Protein AF-A0A2E1VW68-F1 (afdb_monomer_lite)

Radius of gyration: 21.55 Å; chains: 1; bounding box: 53×47×70 Å

Secondary structure (DSSP, 8-state):
--HHHHHHHHHHHHHHHHHHHHHHHHHHHHHHHHHHHHHHHTTT----HHHHHHHTTT----SS--HHHHHHHHHHHHHHHHHHHHHHHHHHHHHHHHHHHHHHIIIIIHHHHHHHHHHHHS-EEEEE-SS-SSGGG---TTHHHHHHHTTT-BSSSPPPPEEEEEEETTEEEEEEEEEEE--HHHHHHHS-GGGS-HHHHHHHHHH-TT-----PPTTBEEEEEEEEEE---TTTTSS--

pLDDT: mean 78.74, std 19.9, range [29.72, 98.5]

Structure (mmCIF, N/CA/C/O backbone):
data_AF-A0A2E1VW68-F1
#
_entry.id   AF-A0A2E1VW68-F1
#
loop_
_atom_site.group_PDB
_atom_site.id
_atom_site.type_symbol
_atom_site.label_atom_id
_atom_site.label_alt_id
_atom_site.label_comp_id
_atom_site.label_asym_id
_atom_site.label_entity_id
_atom_site.label_seq_id
_atom_site.pdbx_PDB_ins_code
_atom_site.Cartn_x
_atom_site.Cartn_y
_atom_site.Cartn_z
_atom_site.occupancy
_atom_site.B_iso_or_equiv
_atom_site.auth_seq_id
_atom_site.auth_comp_id
_atom_site.auth_asym_id
_atom_site.auth_atom_id
_atom_site.pdbx_PDB_model_num
ATOM 1 N N . MET A 1 1 ? -33.141 -26.324 33.518 1.00 55.09 1 MET A N 1
ATOM 2 C CA . MET A 1 1 ? -32.848 -26.506 32.075 1.00 55.09 1 MET A CA 1
ATOM 3 C C . MET A 1 1 ? -32.671 -27.997 31.801 1.00 55.09 1 MET A C 1
ATOM 5 O O . MET A 1 1 ? -31.968 -28.640 32.569 1.00 55.09 1 MET A O 1
ATOM 9 N N . LYS A 1 2 ? -33.357 -28.589 30.811 1.00 58.12 2 LYS A N 1
ATOM 10 C CA . LYS A 1 2 ? -33.289 -30.049 30.580 1.00 58.12 2 LYS A CA 1
ATOM 11 C C . LYS A 1 2 ? -31.884 -30.431 30.067 1.00 58.12 2 LYS A C 1
ATOM 13 O O . LYS A 1 2 ? -31.426 -29.792 29.123 1.00 58.12 2 LYS A O 1
ATOM 18 N N . PRO A 1 3 ? -31.226 -31.478 30.601 1.00 69.00 3 PRO A N 1
ATOM 19 C CA . PRO A 1 3 ? -29.835 -31.832 30.267 1.00 69.00 3 PRO A CA 1
ATOM 20 C C . PRO A 1 3 ? -29.610 -32.109 28.771 1.00 69.00 3 PRO A C 1
ATOM 22 O O . PRO A 1 3 ? -28.534 -31.857 28.240 1.00 69.00 3 PRO A O 1
ATOM 25 N N . LYS A 1 4 ? -30.661 -32.529 28.055 1.00 65.81 4 LYS A N 1
ATOM 26 C CA . LYS A 1 4 ? -30.640 -32.725 26.598 1.00 65.81 4 LYS A CA 1
ATOM 27 C C . LYS A 1 4 ? -30.443 -31.423 25.802 1.00 65.81 4 LYS A C 1
ATOM 29 O O . LYS A 1 4 ? -29.833 -31.466 24.746 1.00 65.81 4 LYS A O 1
ATOM 34 N N . PHE A 1 5 ? -30.906 -30.275 26.305 1.00 66.94 5 PHE A N 1
ATOM 35 C CA . PHE A 1 5 ? -30.712 -28.977 25.637 1.00 66.94 5 PHE A CA 1
ATOM 36 C C . PHE A 1 5 ? -29.278 -28.458 25.776 1.00 66.94 5 PHE A C 1
ATOM 38 O O . PHE A 1 5 ? -28.754 -27.858 24.844 1.00 66.94 5 PHE A O 1
ATOM 45 N N . VAL A 1 6 ? -28.629 -28.730 26.911 1.00 70.50 6 VAL A N 1
ATOM 46 C CA . VAL A 1 6 ? -27.229 -28.341 27.148 1.00 70.50 6 VAL A CA 1
ATOM 47 C C . VAL A 1 6 ? -26.294 -29.125 26.225 1.00 70.50 6 VAL A C 1
ATOM 49 O O . VAL A 1 6 ? -25.403 -28.543 25.619 1.00 70.50 6 VAL A O 1
ATOM 52 N N . LEU A 1 7 ? -26.547 -30.426 26.044 1.00 71.12 7 LEU A N 1
ATOM 53 C CA . LEU A 1 7 ? -25.746 -31.272 25.158 1.00 71.12 7 LEU A CA 1
ATOM 54 C C . LEU A 1 7 ? -25.845 -30.835 23.684 1.00 71.12 7 LEU A C 1
ATOM 56 O O . LEU A 1 7 ? -24.833 -30.757 22.997 1.00 71.12 7 LEU A O 1
ATOM 60 N N . VAL A 1 8 ? -27.054 -30.505 23.213 1.00 73.00 8 VAL A N 1
ATOM 61 C CA . VAL A 1 8 ? -27.277 -30.029 21.835 1.00 73.00 8 VAL A CA 1
ATOM 62 C C . VAL A 1 8 ? -26.580 -28.688 21.594 1.00 73.00 8 VAL A C 1
ATOM 64 O O . VAL A 1 8 ? -25.945 -28.515 20.557 1.00 73.00 8 VAL A O 1
ATOM 67 N N . LEU A 1 9 ? -26.635 -27.768 22.561 1.00 74.62 9 LEU A N 1
ATOM 68 C CA . LEU A 1 9 ? -25.976 -26.466 22.455 1.00 74.62 9 LEU A CA 1
ATOM 69 C C . LEU A 1 9 ? -24.443 -26.594 22.389 1.00 74.62 9 LEU A C 1
ATOM 71 O O . LEU A 1 9 ? -23.813 -25.932 21.570 1.00 74.62 9 LEU A O 1
ATOM 75 N N . ILE A 1 10 ? -23.847 -27.479 23.196 1.00 76.25 10 ILE A N 1
ATOM 76 C CA . ILE A 1 10 ? -22.393 -27.721 23.197 1.00 76.25 10 ILE A CA 1
ATOM 77 C C . ILE A 1 10 ? -21.924 -28.289 21.852 1.00 76.25 10 ILE A C 1
ATOM 79 O O . ILE A 1 10 ? -20.946 -27.802 21.289 1.00 76.25 10 ILE A O 1
ATOM 83 N N . VAL A 1 11 ? -22.632 -29.287 21.312 1.00 74.88 11 VAL A N 1
ATOM 84 C CA . VAL A 1 11 ? -22.297 -29.883 20.007 1.00 74.88 11 VAL A CA 1
ATOM 85 C C . VAL A 1 11 ? -22.420 -28.849 18.886 1.00 74.88 11 VAL A C 1
ATOM 87 O O . VAL A 1 11 ? -21.577 -28.805 17.994 1.00 74.88 11 VAL A O 1
ATOM 90 N N . TYR A 1 12 ? -23.430 -27.980 18.954 1.00 76.44 12 TYR A N 1
ATOM 91 C CA . TYR A 1 12 ? -23.642 -26.931 17.960 1.00 76.44 12 TYR A CA 1
ATOM 92 C C . TYR A 1 12 ? -22.531 -25.868 17.981 1.00 76.44 12 TYR A C 1
ATOM 94 O O . TYR A 1 12 ? -21.988 -25.523 16.933 1.00 76.44 12 TYR A O 1
ATOM 102 N N . ILE A 1 13 ? -22.123 -25.405 19.168 1.00 77.12 13 ILE A N 1
ATOM 103 C CA . ILE A 1 13 ? -21.005 -24.457 19.323 1.00 77.12 13 ILE A CA 1
ATOM 104 C C . ILE A 1 13 ? -19.688 -25.086 18.847 1.00 77.12 13 ILE A C 1
ATOM 106 O O . ILE A 1 13 ? -18.926 -24.442 18.125 1.00 77.12 13 ILE A O 1
ATOM 110 N N . ALA A 1 14 ? -19.436 -26.355 19.185 1.00 71.06 14 ALA A N 1
ATOM 111 C CA . ALA A 1 14 ? -18.248 -27.074 18.726 1.00 71.06 14 ALA A CA 1
ATOM 112 C C . ALA A 1 14 ? -18.208 -27.213 17.193 1.00 71.06 14 ALA A C 1
ATOM 114 O O . ALA A 1 14 ? -17.154 -27.030 16.587 1.00 71.06 14 ALA A O 1
ATOM 115 N N . ALA A 1 15 ? -19.353 -27.474 16.554 1.00 67.88 15 ALA A N 1
ATOM 116 C CA . ALA A 1 15 ? -19.455 -27.553 15.098 1.00 67.88 15 ALA A CA 1
ATOM 117 C C . ALA A 1 15 ? -19.183 -26.200 14.414 1.00 67.88 15 ALA A C 1
ATOM 119 O O . ALA A 1 15 ? -18.462 -26.154 13.416 1.00 67.88 15 ALA A O 1
ATOM 120 N N . ILE A 1 16 ? -19.697 -25.094 14.967 1.00 72.38 16 ILE A N 1
ATOM 121 C CA . ILE A 1 16 ? -19.406 -23.738 14.470 1.00 72.38 16 ILE A CA 1
ATOM 122 C C . ILE A 1 16 ? -17.914 -23.417 14.624 1.00 72.38 16 ILE A C 1
ATOM 124 O O . ILE A 1 16 ? -17.288 -22.950 13.672 1.00 72.38 16 ILE A O 1
ATOM 128 N N . GLY A 1 17 ? -17.323 -23.732 15.780 1.00 64.00 17 GLY A N 1
ATOM 129 C CA . GLY A 1 17 ? -15.890 -23.550 16.023 1.00 64.00 17 GLY A CA 1
ATOM 130 C C . GLY A 1 17 ? -15.015 -24.342 15.046 1.00 64.00 17 GLY A C 1
ATOM 131 O O . GLY A 1 17 ? -14.055 -23.799 14.501 1.00 64.00 17 GLY A O 1
ATOM 132 N N . ALA A 1 18 ? -15.380 -25.594 14.753 1.00 63.50 18 ALA A N 1
ATOM 133 C CA . ALA A 1 18 ? -14.665 -26.435 13.795 1.00 63.50 18 ALA A CA 1
ATOM 134 C C . ALA A 1 18 ? -14.763 -25.904 12.354 1.00 63.50 18 ALA A C 1
ATOM 136 O O . ALA A 1 18 ? -13.765 -25.898 11.632 1.00 63.50 18 ALA A O 1
ATOM 137 N N . MET A 1 19 ? -15.935 -25.408 11.937 1.00 56.22 19 MET A N 1
ATOM 138 C CA . MET A 1 19 ? -16.110 -24.793 10.615 1.00 56.22 19 MET A CA 1
ATOM 139 C C . MET A 1 19 ? -15.325 -23.483 10.476 1.00 56.22 19 MET A C 1
ATOM 141 O O . MET A 1 19 ? -14.674 -23.269 9.452 1.00 56.22 19 MET A O 1
ATOM 145 N N . ALA A 1 20 ? -15.332 -22.631 11.505 1.00 54.94 20 ALA A N 1
ATOM 146 C CA . ALA A 1 20 ? -14.552 -21.395 11.522 1.00 54.94 20 ALA A CA 1
ATOM 147 C C . ALA A 1 20 ? -13.039 -21.675 11.477 1.00 54.94 20 ALA A C 1
ATOM 149 O O . ALA A 1 20 ? -12.316 -21.044 10.705 1.00 54.94 20 ALA A O 1
ATOM 150 N N . TRP A 1 21 ? -12.566 -22.664 12.243 1.00 56.22 21 TRP A N 1
ATOM 151 C CA . TRP A 1 21 ? -11.171 -23.111 12.220 1.00 56.22 21 TRP A CA 1
ATOM 152 C C . TRP A 1 21 ? -10.761 -23.663 10.847 1.00 56.22 21 TRP A C 1
ATOM 154 O O . TRP A 1 21 ? -9.745 -23.245 10.294 1.00 56.22 21 TRP A O 1
ATOM 164 N N . TYR A 1 22 ? -11.585 -24.526 10.247 1.00 45.28 22 TYR A N 1
ATOM 165 C CA . TYR A 1 22 ? -11.321 -25.097 8.924 1.00 45.28 22 TYR A CA 1
ATOM 166 C C . TYR A 1 22 ? -11.290 -24.030 7.814 1.00 45.28 22 TYR A C 1
ATOM 168 O O . TYR A 1 22 ? -10.437 -24.073 6.927 1.00 45.28 22 TYR A O 1
ATOM 176 N N . SER A 1 23 ? -12.184 -23.038 7.881 1.00 46.81 23 SER A N 1
ATOM 177 C CA . SER A 1 23 ? -12.197 -21.898 6.954 1.00 46.81 23 SER A CA 1
ATOM 178 C C . SER A 1 23 ? -10.932 -21.038 7.086 1.00 46.81 23 SER A C 1
ATOM 180 O O . SER A 1 23 ? -10.289 -20.720 6.084 1.00 46.81 23 SER A O 1
ATOM 182 N N . ARG A 1 24 ? -10.505 -20.745 8.326 1.00 59.53 24 ARG A N 1
ATOM 183 C CA . ARG A 1 24 ? -9.240 -20.041 8.603 1.00 59.53 24 ARG A CA 1
ATOM 184 C C . ARG A 1 24 ? -8.036 -20.804 8.055 1.00 59.53 24 ARG A C 1
ATOM 186 O O . ARG A 1 24 ? -7.177 -20.201 7.419 1.00 59.53 24 ARG A O 1
ATOM 193 N N . GLN A 1 25 ? -7.991 -22.122 8.240 1.00 61.28 25 GLN A N 1
ATOM 194 C CA . GLN A 1 25 ? -6.886 -22.939 7.744 1.00 61.28 25 GLN A CA 1
ATOM 195 C C . GLN A 1 25 ? -6.806 -22.928 6.213 1.00 61.28 25 GLN A C 1
ATOM 197 O O . GLN A 1 25 ? -5.728 -22.715 5.666 1.00 61.28 25 GLN A O 1
ATOM 202 N N . LYS A 1 26 ? -7.945 -23.020 5.514 1.00 57.41 26 LYS A N 1
ATOM 203 C CA . LYS A 1 26 ? -7.985 -22.858 4.052 1.00 57.41 26 LYS A CA 1
ATOM 204 C C . LYS A 1 26 ? -7.503 -21.488 3.583 1.00 57.41 26 LYS A C 1
ATOM 206 O O . LYS A 1 26 ? -6.800 -21.423 2.581 1.00 57.41 26 LYS A O 1
ATOM 211 N N . ALA A 1 27 ? -7.860 -20.409 4.278 1.00 50.91 27 ALA A N 1
ATOM 212 C CA . ALA A 1 27 ? -7.397 -19.066 3.930 1.00 50.91 27 ALA A CA 1
ATOM 213 C C . ALA A 1 27 ? -5.874 -18.922 4.107 1.00 50.91 27 ALA A C 1
ATOM 215 O O . ALA A 1 27 ? -5.207 -18.338 3.254 1.00 50.91 27 ALA A O 1
ATOM 216 N N . VAL A 1 28 ? -5.312 -19.504 5.171 1.00 57.59 28 VAL A N 1
ATOM 217 C CA . VAL A 1 28 ? -3.858 -19.554 5.403 1.00 57.59 28 VAL A CA 1
ATOM 218 C C . VAL A 1 28 ? -3.154 -20.410 4.348 1.00 57.59 28 VAL A C 1
ATOM 220 O O . VAL A 1 28 ? -2.120 -20.001 3.824 1.00 57.59 28 VAL A O 1
ATOM 223 N N . ASP A 1 29 ? -3.706 -21.572 4.003 1.00 58.75 29 ASP A N 1
ATOM 224 C CA . ASP A 1 29 ? -3.131 -22.461 2.990 1.00 58.75 29 ASP A CA 1
ATOM 225 C C . ASP A 1 29 ? -3.191 -21.839 1.592 1.00 58.75 29 ASP A C 1
ATOM 227 O O . ASP A 1 29 ? -2.203 -21.901 0.859 1.00 58.75 29 ASP A O 1
ATOM 231 N N . PHE A 1 30 ? -4.296 -21.168 1.256 1.00 51.47 30 PHE A N 1
ATOM 232 C CA . PHE A 1 30 ? -4.421 -20.367 0.042 1.00 51.47 30 PHE A CA 1
ATOM 233 C C . PHE A 1 30 ? -3.407 -19.225 0.031 1.00 51.47 30 PHE A C 1
ATOM 235 O O . PHE A 1 30 ? -2.725 -19.045 -0.966 1.00 51.47 30 PHE A O 1
ATOM 242 N N . ALA A 1 31 ? -3.230 -18.501 1.140 1.00 50.59 31 ALA A N 1
ATOM 243 C CA . ALA A 1 31 ? -2.241 -17.431 1.214 1.00 50.59 31 ALA A CA 1
ATOM 244 C C . ALA A 1 31 ? -0.806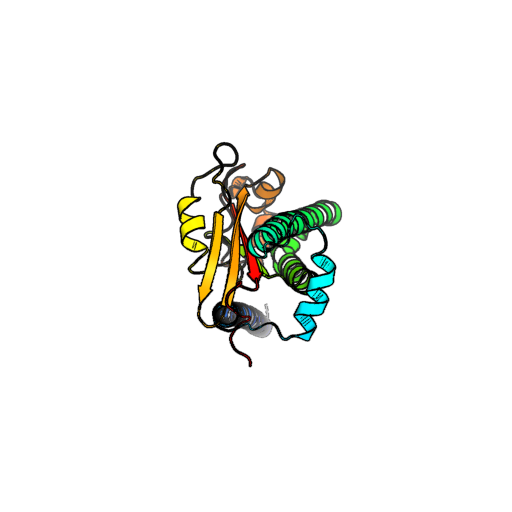 -17.942 1.036 1.00 50.59 31 ALA A C 1
ATOM 246 O O . ALA A 1 31 ? -0.018 -17.308 0.344 1.00 50.59 31 ALA A O 1
ATOM 247 N N . ARG A 1 32 ? -0.475 -19.117 1.585 1.00 62.34 32 ARG A N 1
ATOM 248 C CA . ARG A 1 32 ? 0.827 -19.765 1.356 1.00 62.34 32 ARG A CA 1
ATOM 249 C C . ARG A 1 32 ? 0.987 -20.267 -0.075 1.00 62.34 32 ARG A C 1
ATOM 251 O O . ARG A 1 32 ? 2.088 -20.209 -0.608 1.00 62.34 32 ARG A O 1
ATOM 258 N N . GLN A 1 33 ? -0.070 -20.809 -0.680 1.00 55.91 33 GLN A N 1
ATOM 259 C CA . GLN A 1 33 ? -0.057 -21.231 -2.082 1.00 55.91 33 GLN A CA 1
ATOM 260 C C . GLN A 1 33 ? 0.073 -20.035 -3.015 1.00 55.91 33 GLN A C 1
ATOM 262 O O . GLN A 1 33 ? 0.848 -20.108 -3.954 1.00 55.91 33 GLN A O 1
ATOM 267 N N . GLU A 1 34 ? -0.622 -18.940 -2.732 1.00 52.16 34 GLU A N 1
ATOM 268 C CA . GLU A 1 34 ? -0.530 -17.706 -3.495 1.00 52.16 34 GLU A CA 1
ATOM 269 C C . GLU A 1 34 ? 0.844 -17.072 -3.319 1.00 52.16 34 GLU A C 1
ATOM 271 O O . GLU A 1 34 ? 1.462 -16.731 -4.310 1.00 52.16 34 GLU A O 1
ATOM 276 N N . GLN A 1 35 ? 1.388 -17.006 -2.102 1.00 53.03 35 GLN A N 1
ATOM 277 C CA . GLN A 1 35 ? 2.755 -16.533 -1.882 1.00 53.03 35 GLN A CA 1
ATOM 278 C C . GLN A 1 35 ? 3.776 -17.377 -2.660 1.00 53.03 35 GLN A C 1
ATOM 280 O O . GLN A 1 35 ? 4.592 -16.814 -3.381 1.00 53.03 35 GLN A O 1
ATOM 285 N N . ARG A 1 36 ? 3.676 -18.713 -2.606 1.00 60.75 36 ARG A N 1
ATOM 286 C CA . ARG A 1 36 ? 4.510 -19.603 -3.432 1.00 60.75 36 ARG A CA 1
ATOM 287 C C . ARG A 1 36 ? 4.292 -19.378 -4.920 1.00 60.75 36 ARG A C 1
ATOM 289 O O . ARG A 1 36 ? 5.256 -19.303 -5.658 1.00 60.75 36 ARG A O 1
ATOM 296 N N . ARG A 1 37 ? 3.049 -19.199 -5.365 1.00 55.22 37 ARG A N 1
ATOM 297 C CA . ARG A 1 37 ? 2.723 -18.880 -6.757 1.00 55.22 37 ARG A CA 1
ATOM 298 C C . ARG A 1 37 ? 3.310 -17.535 -7.170 1.00 55.22 37 ARG A C 1
ATOM 300 O O . ARG A 1 37 ? 3.669 -17.384 -8.320 1.00 55.22 37 ARG A O 1
ATOM 307 N N . GLN A 1 38 ? 3.397 -16.553 -6.280 1.00 53.38 38 GLN A N 1
ATOM 308 C CA . GLN A 1 38 ? 4.004 -15.247 -6.553 1.00 53.38 38 GLN A CA 1
ATOM 309 C C . GLN A 1 38 ? 5.533 -15.349 -6.626 1.00 53.38 38 GLN A C 1
ATOM 311 O O . GLN A 1 38 ? 6.139 -14.770 -7.528 1.00 53.38 38 GLN A O 1
ATOM 316 N N . GLU A 1 39 ? 6.133 -16.143 -5.735 1.00 56.69 39 GLU A N 1
ATOM 317 C CA . GLU A 1 39 ? 7.547 -16.533 -5.783 1.00 56.69 39 GLU A CA 1
ATOM 318 C C . GLU A 1 39 ? 7.855 -17.300 -7.091 1.00 56.69 39 GLU A C 1
ATOM 320 O O . GLU A 1 39 ? 8.818 -16.979 -7.780 1.00 56.69 39 GLU A O 1
ATOM 325 N N . GLU A 1 40 ? 6.986 -18.229 -7.506 1.00 53.00 40 GLU A N 1
ATOM 326 C CA . GLU A 1 40 ? 7.090 -19.033 -8.736 1.00 53.00 40 GLU A CA 1
ATOM 327 C C . GLU A 1 40 ? 6.780 -18.237 -10.015 1.00 53.00 40 GLU A C 1
ATOM 329 O O . GLU A 1 40 ? 7.465 -18.391 -11.020 1.00 53.00 40 GLU A O 1
ATOM 334 N N . LEU A 1 41 ? 5.781 -17.349 -10.005 1.00 46.78 41 LEU A N 1
ATOM 335 C CA . LEU A 1 41 ? 5.500 -16.422 -11.108 1.00 46.78 41 LEU A CA 1
ATOM 336 C C . LEU A 1 41 ? 6.662 -15.456 -11.308 1.00 46.78 41 LEU A C 1
ATOM 338 O O . LEU A 1 41 ? 6.935 -15.055 -12.435 1.00 46.78 41 LEU A O 1
ATOM 342 N N . GLY A 1 42 ? 7.352 -15.093 -10.227 1.00 42.50 42 GLY A N 1
ATOM 343 C CA . GLY A 1 42 ? 8.619 -14.388 -10.320 1.00 42.50 42 GLY A CA 1
ATOM 344 C C . GLY A 1 42 ? 9.799 -15.244 -10.758 1.00 42.50 42 GLY A C 1
ATOM 345 O O . GLY A 1 42 ? 10.815 -14.676 -11.127 1.00 42.50 42 GLY A O 1
ATOM 346 N N . ALA A 1 43 ? 9.657 -16.567 -10.775 1.00 39.25 43 ALA A N 1
ATOM 347 C CA . ALA A 1 43 ? 10.676 -17.507 -11.224 1.00 39.25 43 ALA A CA 1
ATOM 348 C C . ALA A 1 43 ? 10.410 -18.079 -12.634 1.00 39.25 43 ALA A C 1
ATOM 350 O O . ALA A 1 43 ? 11.158 -18.946 -13.079 1.00 39.25 43 ALA A O 1
ATOM 351 N N . GLY A 1 44 ? 9.365 -17.634 -13.353 1.00 32.53 44 GLY A N 1
ATOM 352 C CA . GLY A 1 44 ? 9.041 -18.222 -14.661 1.00 32.53 44 GLY A CA 1
ATOM 353 C C . GLY A 1 44 ? 7.898 -17.612 -15.480 1.00 32.53 44 GLY A C 1
ATOM 354 O O . GLY A 1 44 ? 7.386 -18.283 -16.378 1.00 32.53 44 GLY A O 1
ATOM 355 N N . TYR A 1 45 ? 7.450 -16.380 -15.213 1.00 36.66 45 TYR A N 1
ATOM 356 C CA . TYR A 1 45 ? 6.449 -15.739 -16.073 1.00 36.66 45 TYR A CA 1
ATOM 357 C C . TYR A 1 45 ? 7.077 -15.224 -17.377 1.00 36.66 45 TYR A C 1
ATOM 359 O O . TYR A 1 45 ? 7.605 -14.119 -17.436 1.00 36.66 45 TYR A O 1
ATOM 367 N N . THR A 1 46 ? 6.938 -16.004 -18.449 1.00 34.66 46 THR A N 1
ATOM 368 C CA . THR A 1 46 ? 7.116 -15.537 -19.830 1.00 34.66 46 THR A CA 1
ATOM 369 C C . THR A 1 46 ? 5.766 -15.032 -20.361 1.00 34.66 46 THR A C 1
ATOM 371 O O . THR A 1 46 ? 4.815 -15.813 -20.476 1.00 34.66 46 THR A O 1
ATOM 374 N N . PRO A 1 47 ? 5.606 -13.731 -20.675 1.00 36.09 47 PRO A N 1
ATOM 375 C CA . PRO A 1 47 ? 4.378 -13.240 -21.288 1.00 36.09 47 PRO A CA 1
ATOM 376 C C . PRO A 1 47 ? 4.171 -13.923 -22.649 1.00 36.09 47 PRO A C 1
ATOM 378 O O . PRO A 1 47 ? 5.013 -13.827 -23.536 1.00 36.09 47 PRO A O 1
ATOM 381 N N . SER A 1 48 ? 3.038 -14.600 -22.857 1.00 35.69 48 SER A N 1
ATOM 382 C CA . SER A 1 48 ? 2.693 -15.141 -24.178 1.00 35.69 48 SER A CA 1
ATOM 383 C C . SER A 1 48 ? 2.481 -14.000 -25.185 1.00 35.69 48 SER A C 1
ATOM 385 O O . SER A 1 48 ? 1.729 -13.067 -24.887 1.00 35.69 48 SER A O 1
ATOM 387 N N . GLY A 1 49 ? 3.058 -14.117 -26.387 1.00 33.53 49 GLY A N 1
ATOM 388 C CA . GLY A 1 49 ? 3.080 -13.103 -27.461 1.00 33.53 49 GLY A CA 1
ATOM 389 C C . GLY A 1 49 ? 1.799 -12.284 -27.725 1.00 33.53 49 GLY A C 1
ATOM 390 O O . GLY A 1 49 ? 1.906 -11.072 -27.904 1.00 33.53 49 GLY A O 1
ATOM 391 N N . PRO A 1 50 ? 0.575 -12.850 -27.670 1.00 29.72 50 PRO A N 1
ATOM 392 C CA . PRO A 1 50 ? -0.658 -12.073 -27.860 1.00 29.72 50 PRO A CA 1
ATOM 393 C C . PRO A 1 50 ? -0.918 -11.021 -26.764 1.00 29.72 50 PRO A C 1
ATOM 395 O O . PRO A 1 50 ? -1.627 -10.043 -26.988 1.00 29.72 50 PRO A O 1
ATOM 398 N N . ARG A 1 51 ? -0.341 -11.203 -25.568 1.00 34.44 51 ARG A N 1
ATOM 399 C CA . ARG A 1 51 ? -0.496 -10.299 -24.417 1.00 34.44 51 ARG A CA 1
ATOM 400 C C . ARG A 1 51 ? 0.432 -9.082 -24.509 1.00 34.44 51 ARG A C 1
ATOM 402 O O . ARG A 1 51 ? 0.039 -8.005 -24.075 1.00 34.44 51 ARG A O 1
ATOM 409 N N . LEU A 1 52 ? 1.594 -9.232 -25.151 1.00 31.59 52 LEU A N 1
ATOM 410 C CA . LEU A 1 52 ? 2.511 -8.128 -25.463 1.00 31.59 52 LEU A CA 1
ATOM 411 C C . LEU A 1 52 ? 1.866 -7.122 -26.430 1.00 31.59 52 LEU A C 1
ATOM 413 O O . LEU A 1 52 ? 1.933 -5.924 -26.182 1.00 31.59 52 LEU A O 1
ATOM 417 N N . GLN A 1 53 ? 1.143 -7.596 -27.453 1.00 34.69 53 GLN A N 1
ATOM 418 C CA . GLN A 1 53 ? 0.428 -6.727 -28.406 1.00 34.69 53 GLN A CA 1
ATOM 419 C C . GLN A 1 53 ? -0.726 -5.932 -27.771 1.00 34.69 53 GLN A C 1
ATOM 421 O O . GLN A 1 53 ? -0.991 -4.802 -28.177 1.00 34.69 53 GLN A O 1
ATOM 426 N N . ALA A 1 54 ? -1.399 -6.487 -26.756 1.00 33.78 54 ALA A N 1
ATOM 427 C CA . ALA A 1 54 ? -2.423 -5.764 -25.998 1.00 33.78 54 ALA A CA 1
ATOM 428 C C . ALA A 1 54 ? -1.812 -4.723 -25.039 1.00 33.78 54 ALA A C 1
ATOM 430 O O . ALA A 1 54 ? -2.408 -3.672 -24.809 1.00 33.78 54 ALA A O 1
ATOM 431 N N . MET A 1 55 ? -0.604 -4.983 -24.524 1.00 39.81 55 MET A N 1
ATOM 432 C CA . MET A 1 55 ? 0.154 -4.025 -23.716 1.00 39.81 55 MET A CA 1
ATOM 433 C C . MET A 1 55 ? 0.667 -2.862 -24.576 1.00 39.81 55 MET A C 1
ATOM 435 O O . MET A 1 55 ? 0.563 -1.722 -24.145 1.00 39.81 55 MET A O 1
ATOM 439 N N . SER A 1 56 ? 1.050 -3.080 -25.838 1.00 39.28 56 SER A N 1
ATOM 440 C CA . SER A 1 56 ? 1.481 -2.009 -26.759 1.00 39.28 56 SER A CA 1
ATOM 441 C C . SER A 1 56 ? 0.479 -0.845 -26.906 1.00 39.28 56 SER A C 1
ATOM 443 O O . SER A 1 56 ? 0.882 0.280 -27.193 1.00 39.28 56 SER A O 1
ATOM 445 N N . GLY A 1 57 ? -0.821 -1.081 -26.682 1.00 38.25 57 GLY A N 1
ATOM 446 C CA . GLY A 1 57 ? -1.869 -0.055 -26.777 1.00 38.25 57 GLY A CA 1
ATOM 447 C C . GLY A 1 57 ? -1.954 0.912 -25.588 1.00 38.25 57 GLY A C 1
ATOM 448 O O . GLY A 1 57 ? -2.455 2.021 -25.753 1.00 38.25 57 GLY A O 1
ATOM 449 N N . ILE A 1 58 ? -1.444 0.534 -24.411 1.00 43.00 58 ILE A N 1
ATOM 450 C CA . ILE A 1 58 ? -1.397 1.401 -23.212 1.00 43.00 58 ILE A CA 1
ATOM 451 C C . ILE A 1 58 ? -0.085 2.217 -23.184 1.00 43.00 58 ILE A C 1
ATOM 453 O O . ILE A 1 58 ? 0.020 3.238 -22.513 1.00 43.00 58 ILE A O 1
ATOM 457 N N . PHE A 1 59 ? 0.904 1.789 -23.971 1.00 44.22 59 PHE A N 1
ATOM 458 C CA . PHE A 1 59 ? 2.305 2.205 -23.908 1.00 44.22 59 PHE A CA 1
ATOM 459 C C . PHE A 1 59 ? 2.646 3.388 -24.837 1.00 44.22 59 PHE A C 1
ATOM 461 O O . PHE A 1 59 ? 3.775 3.876 -24.829 1.00 44.22 59 PHE A O 1
ATOM 468 N N . ASN A 1 60 ? 1.676 3.910 -25.597 1.00 39.16 60 ASN A N 1
ATOM 469 C CA . ASN A 1 60 ? 1.862 5.097 -26.437 1.00 39.16 60 ASN A CA 1
ATOM 470 C C . ASN A 1 60 ? 1.630 6.400 -25.657 1.00 39.16 60 ASN A C 1
ATOM 472 O O . ASN A 1 60 ? 0.731 7.185 -25.950 1.00 39.16 60 ASN A O 1
ATOM 476 N N . ALA A 1 61 ? 2.510 6.650 -24.694 1.00 39.09 61 ALA A N 1
ATOM 477 C CA . ALA A 1 61 ? 2.903 7.995 -24.295 1.00 39.09 61 ALA A CA 1
ATOM 478 C C . ALA A 1 61 ? 4.437 8.030 -24.318 1.00 39.09 61 ALA A C 1
ATOM 480 O O . ALA A 1 61 ? 5.109 7.797 -23.319 1.00 39.09 61 ALA A O 1
ATOM 481 N N . ASN A 1 62 ? 4.981 8.216 -25.520 1.00 45.25 62 ASN A N 1
ATOM 482 C CA . ASN A 1 62 ? 6.413 8.268 -25.790 1.00 45.25 62 ASN A CA 1
ATOM 483 C C . ASN A 1 62 ? 7.058 9.484 -25.097 1.00 45.25 62 ASN A C 1
ATOM 485 O O . ASN A 1 62 ? 6.532 10.594 -25.222 1.00 45.25 62 ASN A O 1
ATOM 489 N N . PRO A 1 63 ? 8.257 9.315 -24.517 1.00 44.44 63 PRO A N 1
ATOM 490 C CA . PRO A 1 63 ? 9.332 10.177 -24.981 1.00 44.44 63 PRO A CA 1
ATOM 491 C C . PRO A 1 63 ? 10.638 9.381 -25.156 1.00 44.44 63 PRO A C 1
ATOM 493 O O . PRO A 1 63 ? 11.453 9.284 -24.250 1.00 44.44 63 PRO A O 1
ATOM 496 N N . ASN A 1 64 ? 10.853 8.886 -26.375 1.00 48.47 64 ASN A N 1
ATOM 497 C CA . ASN A 1 64 ? 12.080 8.330 -26.956 1.00 48.47 64 ASN A CA 1
ATOM 498 C C . ASN A 1 64 ? 12.438 6.846 -26.715 1.00 48.47 64 ASN A C 1
ATOM 500 O O . ASN A 1 64 ? 13.614 6.544 -26.569 1.00 48.47 64 ASN A O 1
ATOM 504 N N . GLY A 1 65 ? 11.483 5.909 -26.781 1.00 60.41 65 GLY A N 1
ATOM 505 C CA . GLY A 1 65 ? 11.774 4.503 -27.147 1.00 60.41 65 GLY A CA 1
ATOM 506 C C . GLY A 1 65 ? 12.679 3.672 -26.221 1.00 60.41 65 GLY A C 1
ATOM 507 O O . GLY A 1 65 ? 13.087 2.592 -26.631 1.00 60.41 65 GLY A O 1
ATOM 508 N N . ASP A 1 66 ? 12.982 4.147 -25.012 1.00 81.94 66 ASP A N 1
ATOM 509 C CA . ASP A 1 66 ? 13.744 3.412 -23.999 1.00 81.94 66 ASP A CA 1
ATOM 510 C C . ASP A 1 66 ? 12.811 2.502 -23.165 1.00 81.94 66 ASP A C 1
ATOM 512 O O . ASP A 1 66 ? 11.956 3.020 -22.428 1.00 81.94 66 ASP A O 1
ATOM 516 N N . PRO A 1 67 ? 12.940 1.162 -23.263 1.00 80.50 67 PRO A N 1
ATOM 517 C CA . PRO A 1 67 ? 12.131 0.217 -22.492 1.00 80.50 67 PRO A CA 1
ATOM 518 C C . PRO A 1 67 ? 12.264 0.391 -20.974 1.00 80.50 67 PRO A C 1
ATOM 520 O O . PRO A 1 67 ? 11.300 0.150 -20.241 1.00 80.50 67 PRO A O 1
ATOM 523 N N . GLU A 1 68 ? 13.424 0.840 -20.491 1.00 82.81 68 GLU A N 1
ATOM 524 C CA . GLU A 1 68 ? 13.691 1.025 -19.065 1.00 82.81 68 GLU A CA 1
ATOM 525 C C . GLU A 1 68 ? 12.903 2.208 -18.496 1.00 82.81 68 GLU A C 1
ATOM 527 O O . GLU A 1 68 ? 12.118 2.045 -17.553 1.00 82.81 68 GLU A O 1
ATOM 532 N N . ALA A 1 69 ? 13.037 3.393 -19.102 1.00 84.81 69 ALA A N 1
ATOM 533 C CA . ALA A 1 69 ? 12.271 4.579 -18.714 1.00 84.81 69 ALA A CA 1
ATOM 534 C C . ALA A 1 69 ? 10.753 4.334 -18.766 1.00 84.81 69 ALA A C 1
ATOM 536 O O . ALA A 1 69 ? 9.993 4.820 -17.921 1.00 84.81 69 ALA A O 1
ATOM 537 N N . GLN A 1 70 ? 10.298 3.537 -19.735 1.00 86.12 70 GLN A N 1
ATOM 538 C CA . GLN A 1 70 ? 8.899 3.150 -19.847 1.00 86.12 70 GLN A CA 1
ATOM 539 C C . GLN A 1 70 ? 8.442 2.258 -18.685 1.00 86.12 70 GLN A C 1
ATOM 541 O O . GLN A 1 70 ? 7.395 2.525 -18.087 1.00 86.12 70 GLN A O 1
ATOM 546 N N . ALA A 1 71 ? 9.222 1.234 -18.329 1.00 87.69 71 ALA A N 1
ATOM 547 C CA . ALA A 1 71 ? 8.903 0.347 -17.213 1.00 87.69 71 ALA A CA 1
ATOM 548 C C . ALA A 1 71 ? 8.822 1.111 -15.879 1.00 87.69 71 ALA A C 1
ATOM 550 O O . ALA A 1 71 ? 7.896 0.896 -15.089 1.00 87.69 71 ALA A O 1
ATOM 551 N N . GLN A 1 72 ? 9.727 2.072 -15.668 1.00 88.88 72 GLN A N 1
ATOM 552 C CA . GLN A 1 72 ? 9.711 2.970 -14.511 1.00 88.88 72 GLN A CA 1
ATOM 553 C C . GLN A 1 72 ? 8.442 3.825 -14.457 1.00 88.88 72 GLN A C 1
ATOM 555 O O . GLN A 1 72 ? 7.760 3.870 -13.428 1.00 88.88 72 GLN A O 1
ATOM 560 N N . GLY A 1 73 ? 8.089 4.470 -15.575 1.00 89.00 73 GLY A N 1
ATOM 561 C CA . GLY A 1 73 ? 6.885 5.294 -15.676 1.00 89.00 73 GLY A CA 1
ATOM 562 C C . GLY A 1 73 ? 5.608 4.505 -15.378 1.00 89.00 73 GLY A C 1
ATOM 563 O O . GLY A 1 73 ? 4.752 4.968 -14.621 1.00 89.00 73 GLY A O 1
ATOM 564 N N . ILE A 1 74 ? 5.510 3.279 -15.900 1.00 90.50 74 ILE A N 1
ATOM 565 C CA . ILE A 1 74 ? 4.386 2.372 -15.633 1.00 90.50 74 ILE A CA 1
ATOM 566 C C . ILE A 1 74 ? 4.321 2.004 -14.154 1.00 90.50 74 ILE A C 1
ATOM 568 O O . ILE A 1 74 ? 3.237 2.017 -13.573 1.00 90.50 74 ILE A O 1
ATOM 572 N N . ALA A 1 75 ? 5.458 1.696 -13.531 1.00 93.88 75 ALA A N 1
ATOM 573 C CA . ALA A 1 75 ? 5.487 1.305 -12.131 1.00 93.88 75 ALA A CA 1
ATOM 574 C C . ALA A 1 75 ? 5.018 2.437 -11.203 1.00 93.88 75 ALA A C 1
ATOM 576 O O . ALA A 1 75 ? 4.193 2.217 -10.311 1.00 93.88 75 ALA A O 1
ATOM 577 N N . ILE A 1 76 ? 5.481 3.663 -11.452 1.00 93.94 76 ILE A N 1
ATOM 578 C CA . ILE A 1 76 ? 5.072 4.850 -10.692 1.00 93.94 76 ILE A CA 1
ATOM 579 C C . ILE A 1 76 ? 3.571 5.103 -10.866 1.00 93.94 76 ILE A C 1
ATOM 581 O O . ILE A 1 76 ? 2.854 5.244 -9.871 1.00 93.94 76 ILE A O 1
ATOM 585 N N . ALA A 1 77 ? 3.084 5.106 -12.111 1.00 94.56 77 ALA A N 1
ATOM 586 C CA . ALA A 1 77 ? 1.671 5.322 -12.408 1.00 94.56 77 ALA A CA 1
ATOM 587 C C . ALA A 1 77 ? 0.788 4.247 -11.757 1.00 94.56 77 ALA A C 1
ATOM 589 O O . ALA A 1 77 ? -0.205 4.570 -11.106 1.00 94.56 77 ALA A O 1
ATOM 590 N N . ALA A 1 78 ? 1.183 2.974 -11.850 1.00 94.31 78 ALA A N 1
ATOM 591 C CA . ALA A 1 78 ? 0.434 1.871 -11.261 1.00 94.31 78 ALA A CA 1
ATOM 592 C C . ALA A 1 78 ? 0.343 1.959 -9.735 1.00 94.31 78 ALA A C 1
ATOM 594 O O . ALA A 1 78 ? -0.717 1.701 -9.156 1.00 94.31 78 ALA A O 1
ATOM 595 N N . SER A 1 79 ? 1.433 2.371 -9.083 1.00 95.94 79 SER A N 1
ATOM 596 C CA . SER A 1 79 ? 1.444 2.602 -7.640 1.00 95.94 79 SER A CA 1
ATOM 597 C C . SER A 1 79 ? 0.447 3.693 -7.227 1.00 95.94 79 SER A C 1
ATOM 599 O O . SER A 1 79 ? -0.373 3.494 -6.324 1.00 95.94 79 SER A O 1
ATOM 601 N N . GLN A 1 80 ? 0.487 4.836 -7.918 1.00 95.50 80 GLN A N 1
ATOM 602 C CA . GLN A 1 80 ? -0.369 5.989 -7.635 1.00 95.50 80 GLN A CA 1
ATOM 603 C C . GLN A 1 80 ? -1.847 5.675 -7.885 1.00 95.50 80 GLN A C 1
ATOM 605 O O . GLN A 1 80 ? -2.686 5.926 -7.018 1.00 95.50 80 GLN A O 1
ATOM 610 N N . GLU A 1 81 ? -2.164 5.073 -9.031 1.00 95.31 81 GLU A N 1
ATOM 611 C CA . GLU A 1 81 ? -3.538 4.748 -9.404 1.00 95.31 81 GLU A CA 1
ATOM 612 C C . GLU A 1 81 ? -4.169 3.705 -8.475 1.00 95.31 81 GLU A C 1
ATOM 614 O O . GLU A 1 81 ? -5.321 3.876 -8.067 1.00 95.31 81 GLU A O 1
ATOM 619 N N . LEU A 1 82 ? -3.449 2.632 -8.108 1.00 94.31 82 LEU A N 1
ATOM 620 C CA . LEU A 1 82 ? -3.991 1.652 -7.163 1.00 94.31 82 LEU A CA 1
ATOM 621 C C . LEU A 1 82 ? -4.256 2.310 -5.805 1.00 94.31 82 LEU A C 1
ATOM 623 O O . LEU A 1 82 ? -5.325 2.108 -5.225 1.00 94.31 82 LEU A O 1
ATOM 627 N N . SER A 1 83 ? -3.299 3.098 -5.302 1.00 93.56 83 SER A N 1
ATOM 628 C CA . SER A 1 83 ? -3.443 3.814 -4.032 1.00 93.56 83 SER A CA 1
ATOM 629 C C . SER A 1 83 ? -4.683 4.711 -4.043 1.00 93.56 83 SER A C 1
ATOM 631 O O . SER A 1 83 ? -5.525 4.615 -3.147 1.00 93.56 83 SER A O 1
ATOM 633 N N . GLN A 1 84 ? -4.857 5.498 -5.109 1.00 94.44 84 GLN A N 1
ATOM 634 C CA . GLN A 1 84 ? -6.017 6.363 -5.293 1.00 94.44 84 GLN A CA 1
ATOM 635 C C . GLN A 1 84 ? -7.331 5.569 -5.299 1.00 94.44 84 GLN A C 1
ATOM 637 O O . GLN A 1 84 ? -8.211 5.857 -4.488 1.00 94.44 84 GLN A O 1
ATOM 642 N N . ARG A 1 85 ? -7.449 4.525 -6.133 1.00 94.12 85 ARG A N 1
ATOM 643 C CA . ARG A 1 85 ? -8.670 3.698 -6.218 1.00 94.12 85 ARG A CA 1
ATOM 644 C C . ARG A 1 85 ? -9.045 3.084 -4.867 1.00 94.12 85 ARG A C 1
ATOM 646 O O . ARG A 1 85 ? -10.221 3.030 -4.507 1.00 94.12 85 ARG A O 1
ATOM 653 N N . LEU A 1 86 ? -8.056 2.608 -4.109 1.00 92.75 86 LEU A N 1
ATOM 654 C CA . LEU A 1 86 ? -8.285 2.015 -2.791 1.00 92.75 86 LEU A CA 1
ATOM 655 C C . LEU A 1 86 ? -8.738 3.056 -1.760 1.00 92.75 86 LEU A C 1
ATOM 657 O O . LEU A 1 86 ? -9.641 2.768 -0.971 1.00 92.75 86 LEU A O 1
ATOM 661 N N . VAL A 1 87 ? -8.143 4.253 -1.766 1.00 92.12 87 VAL A N 1
ATOM 662 C CA . VAL A 1 87 ? -8.545 5.353 -0.876 1.00 92.12 87 VAL A CA 1
ATOM 663 C C . VAL A 1 87 ? -9.954 5.838 -1.209 1.00 92.12 87 VAL A C 1
ATOM 665 O O . VAL A 1 87 ? -10.768 5.968 -0.297 1.00 92.12 87 VAL A O 1
ATOM 668 N N . GLU A 1 88 ? -10.281 6.027 -2.486 1.00 94.25 88 GLU A N 1
ATOM 669 C CA . GLU A 1 88 ? -11.623 6.422 -2.932 1.00 94.25 88 GLU A CA 1
ATOM 670 C C . GLU A 1 88 ? -12.673 5.383 -2.519 1.00 94.25 88 GLU A C 1
ATOM 672 O O . GLU A 1 88 ? -13.702 5.721 -1.927 1.00 94.25 88 GLU A O 1
ATOM 677 N N . ARG A 1 89 ? -12.388 4.090 -2.734 1.00 93.75 89 ARG A N 1
ATOM 678 C CA . ARG A 1 89 ? -13.283 3.008 -2.303 1.00 93.75 89 ARG A CA 1
ATOM 679 C C . ARG A 1 89 ? -13.478 2.987 -0.789 1.00 93.75 89 ARG A C 1
ATOM 681 O O . ARG A 1 89 ? -14.591 2.706 -0.332 1.00 93.75 89 ARG A O 1
ATOM 688 N N . LEU A 1 90 ? -12.414 3.232 -0.023 1.00 91.81 90 LEU A N 1
ATOM 689 C CA . LEU A 1 90 ? -12.467 3.300 1.436 1.00 91.81 90 LEU A CA 1
ATOM 690 C C . LEU A 1 90 ? -13.318 4.485 1.899 1.00 91.81 90 LEU A C 1
ATOM 692 O O . LEU A 1 90 ? -14.183 4.304 2.750 1.00 91.81 90 LEU A O 1
ATOM 696 N N . GLN A 1 91 ? -13.105 5.670 1.327 1.00 93.25 91 GLN A N 1
ATOM 697 C CA . GLN A 1 91 ? -13.882 6.870 1.639 1.00 93.25 91 GLN A CA 1
ATOM 698 C C . GLN A 1 91 ? -15.373 6.665 1.354 1.00 93.25 91 GLN A C 1
ATOM 700 O O . GLN A 1 91 ? -16.199 6.981 2.208 1.00 93.25 91 GLN A O 1
ATOM 705 N N . ALA A 1 92 ? -15.716 6.058 0.213 1.00 94.25 92 ALA A N 1
ATOM 706 C CA . ALA A 1 92 ? -17.097 5.705 -0.106 1.00 94.25 92 ALA A CA 1
ATOM 707 C C . ALA A 1 92 ? -17.696 4.744 0.936 1.00 94.25 92 ALA A C 1
ATOM 709 O O . ALA A 1 92 ? -18.778 4.991 1.459 1.00 94.25 92 ALA A O 1
ATOM 710 N N . ALA A 1 93 ? -16.965 3.692 1.325 1.00 92.56 93 ALA A N 1
ATOM 711 C CA . ALA A 1 93 ? -17.435 2.750 2.345 1.00 92.56 93 ALA A CA 1
ATOM 712 C C . ALA A 1 93 ? -17.647 3.407 3.709 1.00 92.56 93 ALA A C 1
ATOM 714 O O . ALA A 1 93 ? -18.618 3.107 4.394 1.00 92.56 93 ALA A O 1
ATOM 715 N N . MET A 1 94 ? -16.728 4.292 4.098 1.00 91.94 94 MET A N 1
ATOM 716 C CA . MET A 1 94 ? -16.812 5.049 5.341 1.00 91.94 94 MET A CA 1
ATOM 717 C C . MET A 1 94 ? -18.053 5.945 5.354 1.00 91.94 94 MET A C 1
ATOM 719 O O . MET A 1 94 ? -18.737 6.011 6.371 1.00 91.94 94 MET A O 1
ATOM 723 N N . ALA A 1 95 ? -18.367 6.594 4.230 1.00 94.12 95 ALA A N 1
ATOM 724 C CA . ALA A 1 95 ? -19.549 7.440 4.096 1.00 94.12 95 ALA A CA 1
ATOM 725 C C . ALA A 1 95 ? -20.861 6.635 4.088 1.00 94.12 95 ALA A C 1
ATOM 727 O O . ALA A 1 95 ? -21.838 7.045 4.707 1.00 94.12 95 ALA A O 1
ATOM 728 N N . GLU A 1 96 ? -20.887 5.491 3.402 1.00 94.50 96 GLU A N 1
ATOM 729 C CA . GLU A 1 96 ? -22.096 4.678 3.218 1.00 94.50 96 GLU A CA 1
ATOM 730 C C . GLU A 1 96 ? -22.405 3.759 4.407 1.00 94.50 96 GLU A C 1
ATOM 732 O O . GLU A 1 96 ? -23.567 3.530 4.734 1.00 94.50 96 GLU A O 1
ATOM 737 N N . GLN A 1 97 ? -21.372 3.175 5.017 1.00 91.44 97 GLN A N 1
ATOM 738 C CA . GLN A 1 97 ? -21.490 2.037 5.940 1.00 91.44 97 GLN A CA 1
ATOM 739 C C . GLN A 1 97 ? -20.807 2.302 7.290 1.00 91.44 97 GLN A C 1
ATOM 741 O O . GLN A 1 97 ? -20.803 1.435 8.168 1.00 91.44 97 GLN A O 1
ATOM 746 N N . GLY A 1 98 ? -20.216 3.488 7.462 1.00 92.62 98 GLY A N 1
ATOM 747 C CA . GLY A 1 98 ? -19.441 3.853 8.640 1.00 92.62 98 GLY A CA 1
ATOM 748 C C . GLY A 1 98 ? -18.124 3.071 8.783 1.00 92.62 98 GLY A C 1
ATOM 749 O O . GLY A 1 98 ? -17.813 2.180 7.985 1.00 92.62 98 GLY A O 1
ATOM 750 N N . PRO A 1 99 ? -17.340 3.371 9.836 1.00 91.75 99 PRO A N 1
ATOM 751 C CA . PRO A 1 99 ? -16.058 2.717 10.102 1.00 91.75 99 PRO A CA 1
ATOM 752 C C . PRO A 1 99 ? -16.124 1.195 10.204 1.00 91.75 99 PRO A C 1
ATOM 754 O O . PRO A 1 99 ? -15.256 0.512 9.666 1.00 91.75 99 PRO A O 1
ATOM 757 N N . VAL A 1 100 ? -1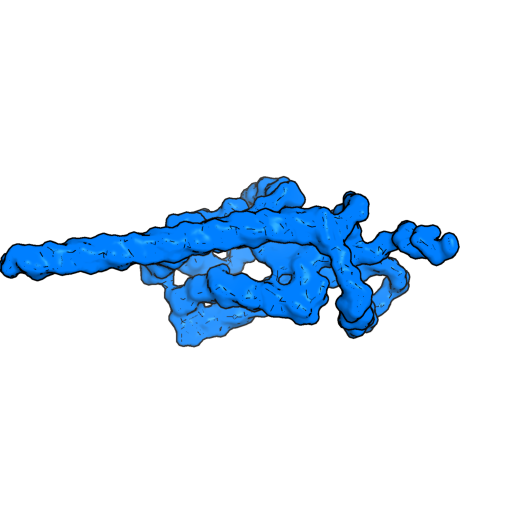7.174 0.661 10.833 1.00 91.56 100 VAL A N 1
ATOM 758 C CA . VAL A 1 100 ? -17.374 -0.787 10.990 1.00 91.56 100 VAL A CA 1
ATOM 759 C C . VAL A 1 100 ? -17.550 -1.467 9.630 1.00 91.56 100 VAL A C 1
ATOM 761 O O . VAL A 1 100 ? -16.843 -2.426 9.323 1.00 91.56 100 VAL A O 1
ATOM 764 N N . GLY A 1 101 ? -18.435 -0.946 8.772 1.00 87.44 101 GLY A N 1
ATOM 765 C CA . GLY A 1 101 ? -18.647 -1.498 7.431 1.00 87.44 101 GLY A CA 1
ATOM 766 C C . GLY A 1 101 ? -17.419 -1.355 6.527 1.00 87.44 101 GLY A C 1
ATOM 767 O O . GLY A 1 101 ? -17.114 -2.246 5.728 1.00 87.44 101 GLY A O 1
ATOM 768 N N . ALA A 1 102 ? -16.647 -0.282 6.709 1.00 90.25 102 ALA A N 1
ATOM 769 C CA . ALA A 1 102 ? -15.423 -0.028 5.960 1.00 90.25 102 ALA A CA 1
ATOM 770 C C . ALA A 1 102 ? -14.286 -1.027 6.256 1.00 90.25 102 ALA A C 1
ATOM 772 O O . ALA A 1 102 ? -13.414 -1.211 5.404 1.00 90.25 102 ALA A O 1
ATOM 773 N N . VAL A 1 103 ? -14.297 -1.741 7.392 1.00 87.69 103 VAL A N 1
ATOM 774 C CA . VAL A 1 103 ? -13.287 -2.780 7.704 1.00 87.69 103 VAL A CA 1
ATOM 775 C C . VAL A 1 103 ? -13.237 -3.873 6.624 1.00 87.69 103 VAL A C 1
ATOM 777 O O . VAL A 1 103 ? -12.161 -4.407 6.322 1.00 87.69 103 VAL A O 1
ATOM 780 N N . ASN A 1 104 ? -14.373 -4.159 5.979 1.00 76.25 104 ASN A N 1
ATOM 781 C CA . ASN A 1 104 ? -14.465 -5.125 4.880 1.00 76.25 104 ASN A CA 1
ATOM 782 C C . ASN A 1 104 ? -13.698 -4.677 3.629 1.00 76.25 104 ASN A C 1
ATOM 784 O O . ASN A 1 104 ? -13.250 -5.521 2.851 1.00 76.25 104 ASN A O 1
ATOM 788 N N . VAL A 1 105 ? -13.494 -3.366 3.447 1.00 78.00 105 VAL A N 1
ATOM 789 C CA . VAL A 1 105 ? -12.738 -2.840 2.306 1.00 78.00 105 VAL A CA 1
ATOM 790 C C . VAL A 1 105 ? -11.281 -3.273 2.374 1.00 78.00 105 VAL A C 1
ATOM 792 O O . VAL A 1 105 ? -10.704 -3.672 1.368 1.00 78.00 105 VAL A O 1
ATOM 795 N N . CYS A 1 106 ? -10.682 -3.231 3.563 1.00 70.38 106 CYS A N 1
ATOM 796 C CA . CYS A 1 106 ? -9.246 -3.431 3.733 1.00 70.38 106 CYS A CA 1
ATOM 797 C C . CYS A 1 106 ? -8.767 -4.861 3.418 1.00 70.38 106 CYS A C 1
ATOM 799 O O . CYS A 1 106 ? -7.586 -5.030 3.091 1.00 70.38 106 CYS A O 1
ATOM 801 N N . GLY A 1 107 ? -9.659 -5.855 3.497 1.00 74.75 107 GLY A N 1
ATOM 802 C CA . GLY A 1 107 ? -9.407 -7.255 3.146 1.00 74.75 107 GLY A CA 1
ATOM 803 C C . GLY A 1 107 ? -9.860 -7.577 1.732 1.00 74.75 107 GLY A C 1
ATOM 804 O O . GLY A 1 107 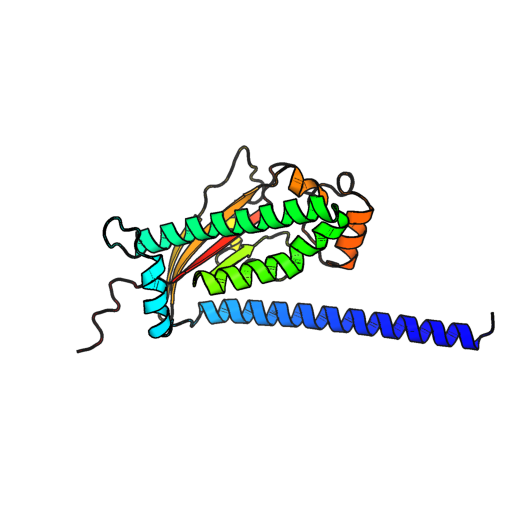? -9.164 -7.246 0.776 1.00 74.75 107 GLY A O 1
ATOM 805 N N . ASP A 1 108 ? -11.007 -8.242 1.613 1.00 74.69 108 ASP A N 1
ATOM 806 C CA . ASP A 1 108 ? -11.438 -8.907 0.378 1.00 74.69 108 ASP A CA 1
ATOM 807 C C . ASP A 1 108 ? -11.629 -7.934 -0.783 1.00 74.69 108 ASP A C 1
ATOM 809 O O . ASP A 1 108 ? -11.124 -8.179 -1.875 1.00 74.69 108 ASP A O 1
ATOM 813 N N . VAL A 1 109 ? -12.284 -6.794 -0.541 1.00 83.44 109 VAL A N 1
ATOM 814 C CA . VAL A 1 109 ? -12.550 -5.805 -1.598 1.00 83.44 109 VAL A CA 1
ATOM 815 C C . VAL A 1 109 ? -11.243 -5.242 -2.143 1.00 83.44 109 VAL A C 1
ATOM 817 O O . VAL A 1 109 ? -11.057 -5.191 -3.353 1.00 83.44 109 VAL A O 1
ATOM 820 N N . ALA A 1 110 ? -10.307 -4.852 -1.275 1.00 87.19 110 ALA A N 1
ATOM 821 C CA . ALA A 1 110 ? -9.032 -4.321 -1.730 1.00 87.19 110 ALA A CA 1
ATOM 822 C C . ALA A 1 110 ? -8.190 -5.372 -2.467 1.00 87.19 110 ALA A C 1
ATOM 824 O O . ALA A 1 110 ? -7.524 -5.022 -3.439 1.00 87.19 110 ALA A O 1
ATOM 825 N N . GLN A 1 111 ? -8.223 -6.645 -2.050 1.00 87.06 111 GLN A N 1
ATOM 826 C CA . GLN A 1 111 ? -7.544 -7.718 -2.789 1.00 87.06 111 GLN A CA 1
ATOM 827 C C . GLN A 1 111 ? -8.182 -7.960 -4.159 1.00 87.06 111 GLN A C 1
ATOM 829 O O . GLN A 1 111 ? -7.469 -8.090 -5.155 1.00 87.06 111 GLN A O 1
ATOM 834 N N . GLN A 1 112 ? -9.513 -7.955 -4.233 1.00 89.12 112 GLN A N 1
ATOM 835 C CA . GLN A 1 112 ? -10.237 -8.094 -5.492 1.00 89.12 112 GLN A CA 1
ATOM 836 C C . GLN A 1 112 ? -9.931 -6.929 -6.439 1.00 89.12 112 GLN A C 1
ATOM 838 O O . GLN A 1 112 ? -9.504 -7.163 -7.563 1.00 89.12 112 GLN A O 1
ATOM 843 N N . MET A 1 113 ? -10.030 -5.684 -5.964 1.00 91.38 113 MET A N 1
ATOM 844 C CA . MET A 1 113 ? -9.693 -4.494 -6.753 1.00 91.38 113 MET A CA 1
ATOM 845 C C . MET A 1 113 ? -8.245 -4.510 -7.243 1.00 91.38 113 MET A C 1
ATOM 847 O O . MET A 1 113 ? -7.982 -4.129 -8.377 1.00 91.38 113 MET A O 1
ATOM 851 N N . THR A 1 114 ? -7.310 -4.970 -6.409 1.00 92.19 114 THR A N 1
ATOM 852 C CA . THR A 1 114 ? -5.902 -5.123 -6.800 1.00 92.19 114 THR A CA 1
ATOM 853 C C . THR A 1 114 ? -5.753 -6.183 -7.896 1.00 92.19 114 THR A C 1
ATOM 855 O O . THR A 1 114 ? -5.057 -5.969 -8.884 1.00 92.19 114 THR A O 1
ATOM 858 N N . THR A 1 115 ? -6.449 -7.313 -7.762 1.00 90.19 115 THR A N 1
ATOM 859 C CA . THR A 1 115 ? -6.444 -8.392 -8.762 1.00 90.19 115 THR A CA 1
ATOM 860 C C . THR A 1 115 ? -7.023 -7.930 -10.098 1.00 90.19 115 THR A C 1
ATOM 862 O O . THR A 1 115 ? -6.463 -8.231 -11.153 1.00 90.19 115 THR A O 1
ATOM 865 N N . ASP A 1 116 ? -8.126 -7.185 -10.067 1.00 88.06 116 ASP A N 1
ATOM 866 C CA . ASP A 1 116 ? -8.769 -6.663 -11.270 1.00 88.06 116 ASP A CA 1
ATOM 867 C C . ASP A 1 116 ? -7.922 -5.568 -11.920 1.00 88.06 116 ASP A C 1
ATOM 869 O O . ASP A 1 116 ? -7.710 -5.614 -13.129 1.00 88.06 116 ASP A O 1
ATOM 873 N N . TYR A 1 117 ? -7.306 -4.688 -11.126 1.00 89.56 117 TYR A N 1
ATOM 874 C CA . TYR A 1 117 ? -6.331 -3.713 -11.617 1.00 89.56 117 TYR A CA 1
ATOM 875 C C . TYR A 1 117 ? -5.160 -4.390 -12.347 1.00 89.56 117 TYR A C 1
ATOM 877 O O . TYR A 1 117 ? -4.822 -4.016 -13.471 1.00 89.56 117 TYR A O 1
ATOM 885 N N . ASN A 1 118 ? -4.580 -5.438 -11.752 1.00 89.06 118 ASN A N 1
ATOM 886 C CA . ASN A 1 118 ? -3.490 -6.206 -12.362 1.00 89.06 118 ASN A CA 1
ATOM 887 C C . ASN A 1 118 ? -3.907 -6.827 -13.703 1.00 89.06 118 ASN A C 1
ATOM 889 O O . ASN A 1 118 ? -3.140 -6.839 -14.667 1.00 89.06 118 ASN A O 1
ATOM 893 N N . ARG A 1 119 ? -5.148 -7.318 -13.790 1.00 85.75 119 ARG A N 1
ATOM 894 C CA . ARG A 1 119 ? -5.713 -7.878 -15.023 1.00 85.75 119 ARG A CA 1
ATOM 895 C C . ARG A 1 119 ? -5.926 -6.810 -16.094 1.00 85.75 119 ARG A C 1
ATOM 897 O O . ARG A 1 119 ? -5.568 -7.052 -17.242 1.00 85.75 119 ARG A O 1
ATOM 904 N N . GLU A 1 120 ? -6.494 -5.666 -15.716 1.00 82.00 120 GLU A N 1
ATOM 905 C CA . GLU A 1 120 ? -6.783 -4.529 -16.598 1.00 82.00 120 GLU A CA 1
ATOM 906 C C . GLU A 1 120 ? -5.509 -3.921 -17.187 1.00 82.00 120 GLU A C 1
ATOM 908 O O . GLU A 1 120 ? -5.469 -3.591 -18.369 1.00 82.00 120 GLU A O 1
ATOM 913 N N . ARG A 1 121 ? -4.475 -3.752 -16.357 1.00 81.19 121 ARG A N 1
ATOM 914 C CA . ARG A 1 121 ? -3.261 -3.009 -16.720 1.00 81.19 121 ARG A CA 1
ATOM 915 C C . ARG A 1 121 ? -2.097 -3.889 -17.152 1.00 81.19 121 ARG A C 1
ATOM 917 O O . ARG A 1 121 ? -1.119 -3.373 -17.677 1.00 81.19 121 ARG A O 1
ATOM 924 N N . GLY A 1 122 ? -2.185 -5.203 -16.948 1.00 83.75 122 GLY A N 1
ATOM 925 C CA . GLY A 1 122 ? -1.102 -6.125 -17.294 1.00 83.75 122 GLY A CA 1
ATOM 926 C C . GLY A 1 122 ? 0.156 -5.943 -16.439 1.00 83.75 122 GLY A C 1
ATOM 927 O O . GLY A 1 122 ? 1.239 -6.316 -16.877 1.00 83.75 122 GLY A O 1
ATOM 928 N N . VAL A 1 123 ? 0.016 -5.387 -15.234 1.00 84.88 123 VAL A N 1
ATOM 929 C CA . VAL A 1 123 ? 1.098 -5.204 -14.252 1.00 84.88 123 VAL A CA 1
ATOM 930 C C . VAL A 1 123 ? 0.851 -6.088 -13.032 1.00 84.88 123 VAL A C 1
ATOM 932 O O . VAL A 1 123 ? -0.260 -6.587 -12.837 1.00 84.88 123 VAL A O 1
ATOM 935 N N . GLN A 1 124 ? 1.863 -6.273 -12.185 1.00 92.81 124 GLN A N 1
ATOM 936 C CA . GLN A 1 124 ? 1.660 -6.830 -10.847 1.00 92.81 124 GLN A CA 1
ATOM 937 C C . GLN A 1 124 ? 1.871 -5.724 -9.821 1.00 92.81 124 GLN A C 1
ATOM 939 O O . GLN A 1 124 ? 3.004 -5.358 -9.539 1.00 92.81 124 GLN A O 1
ATOM 944 N N . VAL A 1 125 ? 0.793 -5.192 -9.253 1.00 94.81 125 VAL A N 1
ATOM 945 C CA . VAL A 1 125 ? 0.841 -4.279 -8.110 1.00 94.81 125 VAL A CA 1
ATOM 946 C C . VAL A 1 125 ? 0.162 -4.907 -6.896 1.00 94.81 125 VAL A C 1
ATOM 948 O O . VAL A 1 125 ? -0.810 -5.654 -7.031 1.00 94.81 125 VAL A O 1
ATOM 951 N N . ARG A 1 126 ? 0.688 -4.633 -5.697 1.00 94.75 126 ARG A N 1
ATOM 952 C CA . ARG A 1 126 ? 0.113 -5.055 -4.412 1.00 94.75 126 ARG A CA 1
ATOM 953 C C . ARG A 1 126 ? 0.551 -4.156 -3.256 1.00 94.75 126 ARG A C 1
ATOM 955 O O . ARG A 1 126 ? 1.485 -3.373 -3.378 1.00 94.75 126 ARG A O 1
ATOM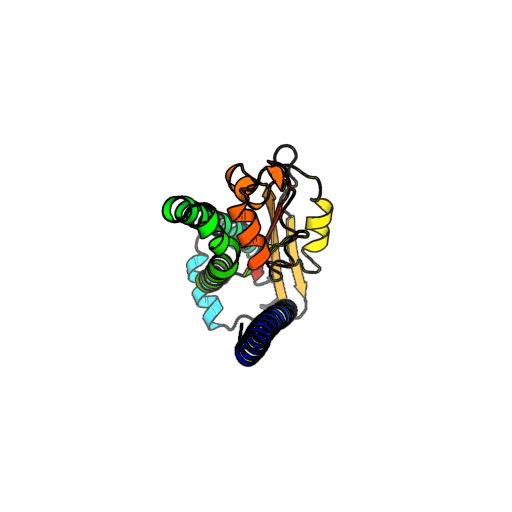 962 N N . ARG A 1 127 ? -0.109 -4.297 -2.102 1.00 95.69 127 ARG A N 1
ATOM 963 C CA . ARG A 1 127 ? 0.311 -3.679 -0.830 1.00 95.69 127 ARG A CA 1
ATOM 964 C C . ARG A 1 127 ? 1.140 -4.667 -0.023 1.00 95.69 127 ARG A C 1
ATOM 966 O O . ARG A 1 127 ? 0.754 -5.828 0.084 1.00 95.69 127 ARG A O 1
ATOM 973 N N . VAL A 1 128 ? 2.209 -4.195 0.609 1.00 96.56 128 VAL A N 1
ATOM 974 C CA . VAL A 1 128 ? 3.110 -5.016 1.429 1.00 96.56 128 VAL A CA 1
ATOM 975 C C . VAL A 1 128 ? 3.455 -4.320 2.736 1.00 96.56 128 VAL A C 1
ATOM 977 O O . VAL A 1 128 ? 3.568 -3.097 2.783 1.00 96.56 128 VAL A O 1
ATOM 980 N N . ALA A 1 129 ? 3.571 -5.076 3.826 1.00 96.94 129 ALA A N 1
ATOM 981 C CA . ALA A 1 129 ? 3.899 -4.511 5.133 1.00 96.94 129 ALA A CA 1
ATOM 982 C C . ALA A 1 129 ? 4.502 -5.547 6.088 1.00 96.94 129 ALA A C 1
ATOM 984 O O . ALA A 1 129 ? 4.053 -6.690 6.132 1.00 96.94 129 ALA A O 1
ATOM 985 N N . LEU A 1 130 ? 5.429 -5.106 6.948 1.00 95.75 130 LEU A N 1
ATOM 986 C CA . LEU A 1 130 ? 5.929 -5.908 8.077 1.00 95.75 130 LEU A CA 1
ATOM 987 C C . LEU A 1 130 ? 4.809 -6.196 9.094 1.00 95.75 130 LEU A C 1
ATOM 989 O O . LEU A 1 130 ? 4.650 -7.320 9.570 1.00 95.75 130 LEU A O 1
ATOM 993 N N . ARG A 1 131 ? 3.997 -5.170 9.378 1.00 96.19 131 ARG A N 1
ATOM 994 C CA . ARG A 1 131 ? 2.798 -5.196 10.232 1.00 96.19 131 ARG A CA 1
ATOM 995 C C . ARG A 1 131 ? 1.539 -5.281 9.363 1.00 96.19 131 ARG A C 1
ATOM 997 O O . ARG A 1 131 ? 0.852 -4.289 9.112 1.00 96.19 131 ARG A O 1
ATOM 1004 N N . ASN A 1 132 ? 1.272 -6.449 8.790 1.00 92.81 132 ASN A N 1
ATOM 1005 C CA . ASN A 1 132 ? 0.149 -6.667 7.874 1.00 92.81 132 ASN A CA 1
ATOM 1006 C C . ASN A 1 132 ? -1.153 -7.047 8.607 1.00 92.81 132 ASN A C 1
ATOM 1008 O O . ASN A 1 132 ? -1.127 -7.685 9.655 1.00 92.81 132 ASN A O 1
ATOM 1012 N N . ARG A 1 133 ? -2.291 -6.676 8.001 1.00 92.81 133 ARG A N 1
ATOM 1013 C CA . ARG A 1 133 ? -3.634 -7.132 8.408 1.00 92.81 133 ARG A CA 1
ATOM 1014 C C . ARG A 1 133 ? -4.055 -8.394 7.676 1.00 92.81 133 ARG A C 1
ATOM 1016 O O . ARG A 1 133 ? -4.595 -9.323 8.255 1.00 92.81 133 ARG A O 1
ATOM 1023 N N . ASN A 1 134 ? -3.790 -8.404 6.372 1.00 88.62 134 ASN A N 1
ATOM 1024 C CA . ASN A 1 134 ? -4.045 -9.539 5.505 1.00 88.62 134 ASN A CA 1
ATOM 1025 C C . ASN A 1 134 ? -2.726 -10.306 5.278 1.00 88.62 134 ASN A C 1
ATOM 1027 O O . ASN A 1 134 ? -1.752 -9.665 4.863 1.00 88.62 134 ASN A O 1
ATOM 1031 N N . PRO A 1 135 ? -2.661 -11.631 5.520 1.00 87.38 135 PRO A N 1
ATOM 1032 C CA . PRO A 1 135 ? -1.467 -12.454 5.285 1.00 87.38 135 PRO A CA 1
ATOM 1033 C C . PRO A 1 135 ? -0.930 -12.387 3.848 1.00 87.38 135 PRO A C 1
ATOM 1035 O O . PRO A 1 135 ? 0.272 -12.511 3.658 1.00 87.38 135 PRO A O 1
ATOM 1038 N N . LEU A 1 136 ? -1.772 -12.090 2.854 1.00 87.38 136 LEU A N 1
ATOM 1039 C CA . LEU A 1 136 ? -1.353 -11.911 1.455 1.00 87.38 136 LEU A CA 1
ATOM 1040 C C . LEU A 1 136 ? -0.444 -10.690 1.224 1.00 87.38 136 LEU A C 1
ATOM 1042 O O . LEU A 1 136 ? 0.187 -10.575 0.180 1.00 87.38 136 LEU A O 1
ATOM 1046 N N . ASN A 1 137 ? -0.362 -9.781 2.197 1.00 92.19 137 ASN A N 1
ATOM 1047 C CA . ASN A 1 137 ? 0.480 -8.585 2.127 1.00 92.19 137 ASN A CA 1
ATOM 1048 C C . ASN A 1 137 ? 1.828 -8.776 2.844 1.00 92.19 137 ASN A C 1
ATOM 1050 O O . ASN A 1 137 ? 2.468 -7.792 3.227 1.00 92.19 137 ASN A O 1
ATOM 1054 N N . LEU A 1 138 ? 2.237 -10.022 3.094 1.00 92.50 138 LEU A N 1
ATOM 1055 C CA . LEU A 1 138 ? 3.582 -10.308 3.577 1.00 92.50 138 LEU A CA 1
ATOM 1056 C C . LEU A 1 138 ? 4.619 -9.925 2.508 1.00 92.50 138 LEU A C 1
ATOM 1058 O O . LEU A 1 138 ? 4.375 -10.142 1.315 1.00 92.50 138 LEU A O 1
ATOM 1062 N N . PRO A 1 139 ? 5.758 -9.345 2.921 1.00 91.25 139 PRO A N 1
ATOM 1063 C CA . PRO A 1 139 ? 6.802 -8.982 1.985 1.00 91.25 139 PRO A CA 1
ATOM 1064 C C . PRO A 1 139 ? 7.627 -10.192 1.555 1.00 91.25 139 PRO A C 1
ATOM 1066 O O . PRO A 1 139 ? 7.905 -11.083 2.368 1.00 91.25 139 PRO A O 1
ATOM 1069 N N . ASP A 1 140 ? 8.055 -10.166 0.298 1.00 89.62 140 ASP A N 1
ATOM 1070 C CA . ASP A 1 140 ? 9.043 -11.093 -0.247 1.00 89.62 140 ASP A CA 1
ATOM 1071 C C . ASP A 1 140 ? 10.489 -10.656 0.081 1.00 89.62 140 ASP A C 1
ATOM 1073 O O . ASP A 1 140 ? 10.723 -9.718 0.852 1.00 89.62 140 ASP A O 1
ATOM 1077 N N . ALA A 1 141 ? 11.472 -11.369 -0.476 1.00 85.75 141 ALA A N 1
ATOM 1078 C CA . ALA A 1 141 ? 12.892 -11.112 -0.240 1.00 85.75 141 ALA A CA 1
ATOM 1079 C C . ALA A 1 141 ? 13.396 -9.774 -0.816 1.00 85.75 141 ALA A C 1
ATOM 1081 O O . ALA A 1 141 ? 14.333 -9.208 -0.260 1.00 85.75 141 ALA A O 1
ATOM 1082 N N . PHE A 1 142 ? 12.779 -9.260 -1.883 1.00 84.44 142 PHE A N 1
ATOM 1083 C CA . PHE A 1 142 ? 13.123 -7.961 -2.474 1.00 84.44 142 PHE A CA 1
ATOM 1084 C C . PHE A 1 142 ? 12.527 -6.810 -1.656 1.00 84.44 142 PHE A C 1
ATOM 1086 O O . PHE A 1 142 ? 13.155 -5.779 -1.444 1.00 84.44 142 PHE A O 1
ATOM 1093 N N . GLU A 1 143 ? 11.304 -6.987 -1.162 1.00 91.56 143 GLU A N 1
ATOM 1094 C CA . GLU A 1 143 ? 10.555 -5.937 -0.467 1.00 91.56 143 GLU A CA 1
ATOM 1095 C C . GLU A 1 143 ? 10.999 -5.742 0.978 1.00 91.56 143 GLU A C 1
ATOM 1097 O O . GLU A 1 143 ? 10.975 -4.626 1.501 1.00 91.56 143 GLU A O 1
ATOM 1102 N N . ARG A 1 144 ? 11.371 -6.835 1.651 1.00 90.94 144 ARG A N 1
ATOM 1103 C CA . ARG A 1 144 ? 11.664 -6.832 3.085 1.00 90.94 144 ARG A CA 1
ATOM 1104 C C . ARG A 1 144 ? 12.764 -5.838 3.485 1.00 90.94 144 ARG A C 1
ATOM 1106 O O . ARG A 1 144 ? 12.486 -5.071 4.407 1.00 90.94 144 ARG A O 1
ATOM 1113 N N . PRO A 1 145 ? 13.938 -5.777 2.825 1.00 85.31 145 PRO A N 1
ATOM 1114 C CA . PRO A 1 145 ? 14.995 -4.842 3.211 1.00 85.31 145 PRO A CA 1
ATOM 1115 C C . PRO A 1 145 ? 14.547 -3.379 3.151 1.00 85.31 145 PRO A C 1
ATOM 1117 O O . PRO A 1 145 ? 14.806 -2.614 4.079 1.00 85.31 145 PRO A O 1
ATOM 1120 N N . PHE A 1 146 ? 13.804 -2.998 2.106 1.00 89.44 146 PHE A N 1
ATOM 1121 C CA . PHE A 1 146 ? 13.236 -1.655 1.990 1.00 89.44 146 PHE A CA 1
ATOM 1122 C C . PHE A 1 146 ? 12.291 -1.354 3.157 1.00 89.44 146 PHE A C 1
ATOM 1124 O O . PHE A 1 146 ? 12.442 -0.333 3.827 1.00 89.44 146 PHE A O 1
ATOM 1131 N N . LEU A 1 147 ? 11.354 -2.261 3.454 1.00 90.69 147 LEU A N 1
ATOM 1132 C CA . LEU A 1 147 ? 10.404 -2.070 4.552 1.00 90.69 147 LEU A CA 1
ATOM 1133 C C . LEU A 1 147 ? 11.089 -1.985 5.923 1.00 90.69 147 LEU A C 1
ATOM 1135 O O . LEU A 1 147 ? 10.620 -1.243 6.782 1.00 90.69 147 LEU A O 1
ATOM 1139 N N . GLU A 1 148 ? 12.164 -2.746 6.135 1.00 89.94 148 GLU A N 1
ATOM 1140 C CA . GLU A 1 148 ? 12.965 -2.706 7.362 1.00 89.94 148 GLU A CA 1
ATOM 1141 C C . GLU A 1 148 ? 13.746 -1.393 7.474 1.00 89.94 148 GLU A C 1
ATOM 1143 O O . GLU A 1 148 ? 13.739 -0.784 8.540 1.00 89.94 148 GLU A O 1
ATOM 1148 N N . SER A 1 149 ? 14.332 -0.895 6.379 1.00 83.44 149 SER A N 1
ATOM 1149 C CA . SER A 1 149 ? 15.013 0.411 6.370 1.00 83.44 149 SER A CA 1
ATOM 1150 C C . SER A 1 149 ? 14.064 1.598 6.552 1.00 83.44 149 SER A C 1
ATOM 1152 O O . SER A 1 149 ? 14.450 2.620 7.111 1.00 83.44 149 SER A O 1
ATOM 1154 N N . ALA A 1 150 ? 12.817 1.462 6.097 1.00 88.62 150 ALA A N 1
ATOM 1155 C CA . ALA A 1 150 ? 11.791 2.489 6.215 1.00 88.62 150 ALA A CA 1
ATOM 1156 C C . ALA A 1 150 ? 11.077 2.455 7.575 1.00 88.62 150 ALA A C 1
ATOM 1158 O O . ALA A 1 150 ? 10.317 3.376 7.898 1.00 88.62 150 ALA A O 1
ATOM 1159 N N . ALA A 1 151 ? 11.292 1.404 8.374 1.00 89.81 151 ALA A N 1
ATOM 1160 C CA . ALA A 1 151 ? 10.694 1.272 9.691 1.00 89.81 151 ALA A CA 1
ATOM 1161 C C . ALA A 1 151 ? 11.174 2.411 10.604 1.00 89.81 151 ALA A C 1
ATOM 1163 O O . ALA A 1 151 ? 12.367 2.607 10.806 1.00 89.81 151 ALA A O 1
ATOM 1164 N N . GLY A 1 152 ? 10.226 3.167 11.157 1.00 92.69 152 GLY A N 1
ATOM 1165 C CA . GLY A 1 152 ? 10.510 4.348 11.976 1.00 92.69 152 GLY A CA 1
ATOM 1166 C C . GLY A 1 152 ? 10.535 5.672 11.207 1.00 92.69 152 GLY A C 1
ATOM 1167 O O . GLY A 1 152 ? 10.556 6.715 11.851 1.00 92.69 152 GLY A O 1
ATOM 1168 N N . SER A 1 153 ? 10.464 5.657 9.869 1.00 94.44 153 SER A N 1
ATOM 1169 C CA . SER A 1 153 ? 10.234 6.885 9.096 1.00 94.44 153 SER A CA 1
ATOM 1170 C C . SER A 1 153 ? 8.811 7.418 9.284 1.00 94.44 153 SER A C 1
ATOM 1172 O O . SER A 1 153 ? 7.878 6.677 9.628 1.00 94.44 153 SER A O 1
ATOM 1174 N N . THR A 1 154 ? 8.638 8.710 9.022 1.00 98.19 154 THR A N 1
ATOM 1175 C CA . THR A 1 154 ? 7.348 9.401 9.102 1.00 98.19 154 THR A CA 1
ATOM 1176 C C . THR A 1 154 ? 7.077 10.178 7.818 1.00 98.19 154 THR A C 1
ATOM 1178 O O . THR A 1 154 ? 7.946 10.323 6.968 1.00 98.19 154 THR A O 1
ATOM 1181 N N . GLU A 1 155 ? 5.865 10.696 7.660 1.00 96.56 155 GLU A N 1
ATOM 1182 C CA . GLU A 1 155 ? 5.528 11.591 6.552 1.00 96.56 155 GLU A CA 1
ATOM 1183 C C . GLU A 1 155 ? 6.375 12.875 6.536 1.00 96.56 155 GLU A C 1
ATOM 1185 O O . GLU A 1 155 ? 6.625 13.418 5.463 1.00 96.56 155 GLU A O 1
ATO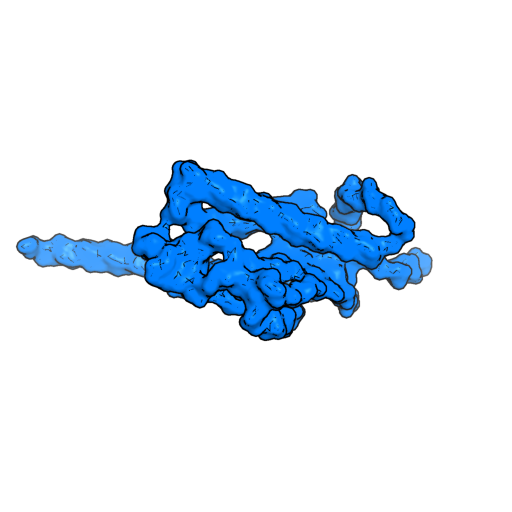M 1190 N N . GLU A 1 156 ? 6.801 13.362 7.704 1.00 97.38 156 GLU A N 1
ATOM 1191 C CA . GLU A 1 156 ? 7.637 14.564 7.830 1.00 97.38 156 GLU A CA 1
ATOM 1192 C C . GLU A 1 156 ? 9.094 14.288 7.437 1.00 97.38 156 GLU A C 1
ATOM 1194 O O . GLU A 1 156 ? 9.775 15.167 6.909 1.00 97.38 156 GLU A O 1
ATOM 1199 N N . GLU A 1 157 ? 9.544 13.048 7.629 1.00 95.44 157 GLU A N 1
ATOM 1200 C CA . GLU A 1 157 ? 10.869 12.560 7.246 1.00 95.44 157 GLU A CA 1
ATOM 1201 C C . GLU A 1 157 ? 10.733 11.289 6.386 1.00 95.44 157 GLU A C 1
ATOM 1203 O O . GLU A 1 157 ? 11.047 10.180 6.841 1.00 95.44 157 GLU A O 1
ATOM 1208 N N . PRO A 1 158 ? 10.208 11.412 5.150 1.00 92.38 158 PRO A N 1
ATOM 1209 C CA . PRO A 1 158 ? 9.858 10.253 4.354 1.00 92.38 158 PRO A CA 1
ATOM 1210 C C . PRO A 1 158 ? 11.095 9.631 3.710 1.00 92.38 158 PRO A C 1
ATOM 1212 O O . PRO A 1 158 ? 12.010 10.323 3.255 1.00 92.38 158 PRO A O 1
ATOM 1215 N N . VAL A 1 159 ? 11.090 8.306 3.579 1.00 87.81 159 VAL A N 1
ATOM 1216 C CA . VAL A 1 159 ? 12.038 7.622 2.699 1.00 87.81 159 VAL A CA 1
ATOM 1217 C C . VAL A 1 159 ? 11.625 7.822 1.244 1.00 87.81 159 VAL A C 1
ATOM 1219 O O . VAL A 1 159 ? 10.442 7.918 0.915 1.00 87.81 159 VAL A O 1
ATOM 1222 N N . SER A 1 160 ? 12.609 7.874 0.350 1.00 89.81 160 SER A N 1
ATOM 1223 C CA . SER A 1 160 ? 12.332 7.896 -1.086 1.00 89.81 160 SER A CA 1
ATOM 1224 C C . SER A 1 160 ? 11.795 6.544 -1.551 1.00 89.81 160 SER A C 1
ATOM 1226 O O . SER A 1 160 ? 12.124 5.503 -0.982 1.00 89.81 160 SER A O 1
ATOM 1228 N N . ALA A 1 161 ? 10.982 6.555 -2.606 1.00 90.81 161 ALA A N 1
ATOM 1229 C CA . ALA A 1 161 ? 10.633 5.324 -3.301 1.00 90.81 161 ALA A CA 1
ATOM 1230 C C . ALA A 1 161 ? 11.900 4.638 -3.841 1.00 90.81 161 ALA A C 1
ATOM 1232 O O . ALA A 1 161 ? 12.861 5.310 -4.219 1.00 90.81 161 ALA A O 1
ATOM 1233 N N . TYR A 1 162 ? 11.883 3.311 -3.888 1.00 87.31 162 TYR A N 1
ATOM 1234 C CA . TYR A 1 162 ? 12.986 2.491 -4.386 1.00 87.31 162 TYR A CA 1
ATOM 1235 C C . TYR A 1 162 ? 12.565 1.779 -5.662 1.00 87.31 162 TYR A C 1
ATOM 1237 O O . TYR A 1 162 ? 11.426 1.326 -5.761 1.00 87.31 162 TYR A O 1
ATOM 1245 N N . GLY A 1 163 ? 13.469 1.628 -6.620 1.00 88.94 163 GLY A N 1
ATOM 1246 C CA . GLY A 1 163 ? 13.218 0.747 -7.745 1.00 88.94 163 GLY A CA 1
ATOM 1247 C C . GLY A 1 163 ? 14.494 0.295 -8.426 1.00 88.94 163 GLY A C 1
ATOM 1248 O O . GLY A 1 163 ? 15.505 0.992 -8.393 1.00 88.94 163 GLY A O 1
ATOM 1249 N N . GLU A 1 164 ? 14.429 -0.889 -9.015 1.00 85.25 164 GLU A N 1
ATOM 1250 C CA . GLU A 1 164 ? 15.580 -1.618 -9.533 1.00 85.25 164 GLU A CA 1
ATOM 1251 C C . GLU A 1 164 ? 15.145 -2.521 -10.691 1.00 85.25 164 GLU A C 1
ATOM 1253 O O . GLU A 1 164 ? 14.050 -3.093 -10.668 1.00 85.25 164 GLU A O 1
ATOM 1258 N N . PHE A 1 165 ? 16.007 -2.648 -11.698 1.00 85.62 165 PHE A N 1
ATOM 1259 C CA . PHE A 1 165 ? 15.864 -3.668 -12.731 1.00 85.62 165 PHE A CA 1
ATOM 1260 C C . PHE A 1 165 ? 16.374 -4.998 -12.194 1.00 85.62 165 PHE A C 1
ATOM 1262 O O . PHE A 1 165 ? 17.509 -5.106 -11.738 1.00 85.62 165 PHE A O 1
ATOM 1269 N N . VAL A 1 166 ? 15.514 -6.006 -12.241 1.00 84.38 166 VAL A N 1
ATOM 1270 C CA . VAL A 1 166 ? 15.820 -7.367 -11.826 1.00 84.38 166 VAL A CA 1
ATOM 1271 C C . VAL A 1 166 ? 15.819 -8.236 -13.072 1.00 84.38 166 VAL A C 1
ATOM 1273 O O . VAL A 1 166 ? 14.789 -8.397 -13.730 1.00 84.38 166 VAL A O 1
ATOM 1276 N N . GLU A 1 167 ? 16.984 -8.797 -13.377 1.00 80.12 167 GLU A N 1
ATOM 1277 C CA . GLU A 1 167 ? 17.185 -9.700 -14.504 1.00 80.12 167 GLU A CA 1
ATOM 1278 C C . GLU A 1 167 ? 17.628 -11.082 -14.024 1.00 80.12 167 GLU A C 1
ATOM 1280 O O . GLU A 1 167 ? 18.429 -11.238 -13.100 1.00 80.12 167 GLU A O 1
ATOM 1285 N N . SER A 1 168 ? 17.076 -12.102 -14.666 1.00 70.88 168 SER A N 1
ATOM 1286 C CA . SER A 1 168 ? 17.441 -13.506 -14.521 1.00 70.88 168 SER A CA 1
ATOM 1287 C C . SER A 1 168 ? 17.160 -14.224 -15.838 1.00 70.88 168 SER A C 1
ATOM 1289 O O . SER A 1 168 ? 16.394 -13.720 -16.658 1.00 70.88 168 SER A O 1
ATOM 1291 N N . ASP A 1 169 ? 17.680 -15.441 -16.004 1.00 62.47 169 ASP A N 1
ATOM 1292 C CA . ASP A 1 169 ? 17.453 -16.264 -17.204 1.00 62.47 169 ASP A CA 1
ATOM 1293 C C . ASP A 1 169 ? 15.960 -16.472 -17.551 1.00 62.47 169 ASP A C 1
ATOM 1295 O O . ASP A 1 169 ? 15.625 -16.829 -18.679 1.00 62.47 169 ASP A O 1
ATOM 1299 N N . ALA A 1 170 ? 15.053 -16.273 -16.585 1.00 66.00 170 ALA A N 1
ATOM 1300 C CA . ALA A 1 170 ? 13.617 -16.489 -16.737 1.00 66.00 170 ALA A CA 1
ATOM 1301 C C . ALA A 1 170 ? 12.766 -15.205 -16.731 1.00 66.00 170 ALA A C 1
ATOM 1303 O O . ALA A 1 170 ? 11.612 -15.255 -17.164 1.00 66.00 170 ALA A O 1
ATOM 1304 N N . VAL A 1 171 ? 13.279 -14.082 -16.209 1.00 72.06 171 VAL A N 1
ATOM 1305 C CA . VAL A 1 171 ? 12.499 -12.855 -15.968 1.00 72.06 171 VAL A CA 1
ATOM 1306 C C . VAL A 1 171 ? 13.380 -11.613 -16.103 1.00 72.06 171 VAL A C 1
ATOM 1308 O O . VAL A 1 171 ? 14.389 -11.506 -15.410 1.00 72.06 171 VAL A O 1
ATOM 1311 N N . SER A 1 172 ? 12.919 -10.653 -16.908 1.00 81.75 172 SER A N 1
ATOM 1312 C CA . SER A 1 172 ? 13.376 -9.258 -16.915 1.00 81.75 172 SER A CA 1
ATOM 1313 C C . SER A 1 172 ? 12.225 -8.365 -16.458 1.00 81.75 172 SER A C 1
ATOM 1315 O O . SER A 1 172 ? 11.193 -8.251 -17.130 1.00 81.75 172 SER A O 1
ATOM 1317 N N . GLU A 1 173 ? 12.363 -7.757 -15.282 1.00 89.06 173 GLU A N 1
ATOM 1318 C CA . GLU A 1 173 ? 11.346 -6.866 -14.727 1.00 89.06 173 GLU A CA 1
ATOM 1319 C C . GLU A 1 173 ? 11.941 -5.637 -14.041 1.00 89.06 173 GLU A C 1
ATOM 1321 O O . GLU A 1 173 ? 13.001 -5.689 -13.429 1.00 89.06 173 GLU A O 1
ATOM 1326 N N . TYR A 1 174 ? 11.215 -4.525 -14.091 1.00 90.75 174 TYR A N 1
ATOM 1327 C CA . TYR A 1 174 ? 11.438 -3.409 -13.189 1.00 90.75 174 TYR A CA 1
ATOM 1328 C C . TYR A 1 174 ? 10.584 -3.600 -11.940 1.00 90.75 174 TYR A C 1
ATOM 1330 O O . TYR A 1 174 ? 9.358 -3.753 -12.024 1.00 90.75 174 TYR A O 1
ATOM 1338 N N . ARG A 1 175 ? 11.224 -3.584 -10.772 1.00 93.81 175 ARG A N 1
ATOM 1339 C CA . ARG A 1 175 ? 10.554 -3.646 -9.475 1.00 93.81 175 ARG A CA 1
ATOM 1340 C C . ARG A 1 175 ? 10.588 -2.284 -8.804 1.00 93.81 175 ARG A C 1
ATOM 1342 O O . ARG A 1 175 ? 11.614 -1.615 -8.806 1.00 93.81 175 ARG A O 1
ATOM 1349 N N . TYR A 1 176 ? 9.475 -1.889 -8.196 1.00 96.12 176 TYR A N 1
ATOM 1350 C CA . TYR A 1 176 ? 9.299 -0.568 -7.594 1.00 96.12 176 TYR A CA 1
ATOM 1351 C C . TYR A 1 176 ? 8.548 -0.646 -6.266 1.00 96.12 176 TYR A C 1
ATOM 1353 O O . TYR A 1 176 ? 7.576 -1.391 -6.136 1.00 96.12 176 TYR A O 1
ATOM 1361 N N . LEU A 1 177 ? 8.982 0.149 -5.290 1.00 94.81 177 LEU A N 1
ATOM 1362 C CA . LEU A 1 177 ? 8.416 0.247 -3.951 1.00 94.81 177 LEU A CA 1
ATOM 1363 C C . LEU A 1 177 ? 8.140 1.703 -3.599 1.00 94.81 177 LEU A C 1
ATOM 1365 O O . LEU A 1 177 ? 9.052 2.521 -3.497 1.00 94.81 177 LEU A O 1
ATOM 1369 N N . SER A 1 178 ? 6.868 2.007 -3.362 1.00 97.50 178 SER A N 1
ATOM 1370 C CA . SER A 1 178 ? 6.409 3.331 -2.949 1.00 97.50 178 SER A CA 1
ATOM 1371 C C . SER A 1 178 ? 5.935 3.295 -1.495 1.00 97.50 178 SER A C 1
ATOM 1373 O O . SER A 1 178 ? 5.033 2.509 -1.187 1.00 97.50 178 SER A O 1
ATOM 1375 N N . PRO A 1 179 ? 6.515 4.093 -0.583 1.00 96.81 179 PRO A N 1
ATOM 1376 C CA . PRO A 1 179 ? 6.151 4.064 0.829 1.00 96.81 179 PRO A CA 1
ATOM 1377 C C . PRO A 1 179 ? 4.728 4.589 1.062 1.00 96.81 179 PRO A C 1
ATOM 1379 O O . PRO A 1 179 ? 4.258 5.513 0.401 1.00 96.81 179 PRO A O 1
ATOM 1382 N N . ILE A 1 180 ? 4.038 4.004 2.039 1.00 97.75 180 ILE A N 1
ATOM 1383 C CA . ILE A 1 180 ? 2.698 4.399 2.473 1.00 97.75 180 ILE A CA 1
ATOM 1384 C C . ILE A 1 180 ? 2.813 4.990 3.877 1.00 97.75 180 ILE A C 1
ATOM 1386 O O . ILE A 1 180 ? 3.198 4.286 4.810 1.00 97.75 180 ILE A O 1
ATOM 1390 N N . TYR A 1 181 ? 2.400 6.246 4.038 1.00 97.56 181 TYR A N 1
ATOM 1391 C CA . TYR A 1 181 ? 2.317 6.930 5.332 1.00 97.56 181 TYR A CA 1
ATOM 1392 C C . TYR A 1 181 ? 0.864 7.149 5.748 1.00 97.56 181 TYR A C 1
ATOM 1394 O O . TYR A 1 181 ? -0.002 7.433 4.913 1.00 97.56 181 TYR A O 1
ATOM 1402 N N . LEU A 1 182 ? 0.581 6.987 7.041 1.00 96.25 182 LEU A N 1
ATOM 1403 C CA . LEU A 1 182 ? -0.787 7.045 7.551 1.00 96.25 182 LEU A CA 1
ATOM 1404 C C . LEU A 1 182 ? -1.321 8.473 7.611 1.00 96.25 182 LEU A C 1
ATOM 1406 O O . LEU A 1 182 ? -0.765 9.337 8.277 1.00 96.25 182 LEU A O 1
ATOM 1410 N N . LYS A 1 183 ? -2.469 8.685 6.970 1.00 94.25 183 LYS A N 1
ATOM 1411 C CA . LYS A 1 183 ? -3.252 9.924 7.030 1.00 94.25 183 LYS A CA 1
ATOM 1412 C C . LYS A 1 183 ? -4.301 9.845 8.147 1.00 94.25 183 LYS A C 1
ATOM 1414 O O . LYS A 1 183 ? -4.559 8.746 8.646 1.00 94.25 183 LYS A O 1
ATOM 1419 N N . PRO A 1 184 ? -4.984 10.952 8.504 1.00 94.00 184 PRO A N 1
ATOM 1420 C CA . PRO A 1 184 ? -5.968 10.949 9.591 1.00 94.00 184 PRO A CA 1
ATOM 1421 C C . PRO A 1 184 ? -7.049 9.866 9.459 1.00 94.00 184 PRO A C 1
ATOM 1423 O O . PRO A 1 184 ? -7.344 9.178 10.430 1.00 94.00 184 PRO A O 1
ATOM 1426 N N . LEU A 1 185 ? -7.563 9.632 8.244 1.00 91.31 185 LEU A N 1
ATOM 1427 C CA . LEU A 1 185 ? -8.545 8.570 7.973 1.00 91.31 185 LEU A CA 1
ATOM 1428 C C . LEU A 1 185 ? -8.024 7.166 8.322 1.00 91.31 185 LEU A C 1
ATOM 1430 O O . LEU A 1 185 ? -8.786 6.285 8.710 1.00 91.31 185 LEU A O 1
ATOM 1434 N N . CYS A 1 186 ? -6.724 6.930 8.165 1.00 93.69 186 CYS A N 1
ATOM 1435 C CA . CYS A 1 186 ? -6.130 5.619 8.384 1.00 93.69 186 CYS A CA 1
ATOM 1436 C C . CYS A 1 186 ? -6.106 5.248 9.876 1.00 93.69 186 CYS A C 1
ATOM 1438 O O . CYS A 1 186 ? -6.209 4.069 10.221 1.00 93.69 186 CYS A O 1
ATOM 1440 N N . ILE A 1 187 ? -6.007 6.248 10.757 1.00 95.19 187 ILE A N 1
ATOM 1441 C CA . ILE A 1 187 ? -5.895 6.073 12.212 1.00 95.19 187 ILE A CA 1
ATOM 1442 C C . ILE A 1 187 ? -7.176 5.501 12.822 1.00 95.19 187 ILE A C 1
ATOM 1444 O O . ILE A 1 187 ? -7.092 4.770 13.802 1.00 95.19 187 ILE A O 1
ATOM 1448 N N . THR A 1 188 ? -8.331 5.681 12.176 1.00 93.56 188 THR A N 1
ATOM 1449 C CA . THR A 1 188 ? -9.601 5.059 12.590 1.00 93.56 188 THR A CA 1
ATOM 1450 C C . THR A 1 188 ? -9.504 3.537 12.751 1.00 93.56 188 THR A C 1
ATOM 1452 O O . THR A 1 188 ? -10.213 2.968 13.573 1.00 93.56 188 THR A O 1
ATOM 1455 N N . CYS A 1 189 ? -8.621 2.877 11.992 1.00 94.25 189 CYS A N 1
ATOM 1456 C CA . CYS A 1 189 ? -8.455 1.420 12.017 1.00 94.25 189 CYS A CA 1
ATOM 1457 C C . CYS A 1 189 ? -7.014 0.958 12.285 1.00 94.25 189 CYS A C 1
ATOM 1459 O O . CYS A 1 189 ? -6.804 -0.230 12.544 1.00 94.25 189 CYS A O 1
ATOM 1461 N N . HIS A 1 190 ? -6.027 1.845 12.140 1.00 95.69 190 HIS A N 1
ATOM 1462 C CA . HIS A 1 190 ? -4.601 1.546 12.310 1.00 95.69 190 HIS A CA 1
ATOM 1463 C C . HIS A 1 190 ? -3.973 2.267 13.514 1.00 95.69 190 HIS A C 1
ATOM 1465 O O . HIS A 1 190 ? -2.826 1.983 13.841 1.00 95.69 190 HIS A O 1
ATOM 1471 N N . GLY A 1 191 ? -4.708 3.159 14.185 1.00 96.38 191 GLY A N 1
ATOM 1472 C CA . GLY A 1 191 ? -4.233 3.928 15.336 1.00 96.38 191 GLY A CA 1
ATOM 1473 C C . GLY A 1 191 ? -3.878 3.091 16.562 1.00 96.38 191 GLY A C 1
ATOM 1474 O O . GLY A 1 191 ? -3.991 1.860 16.552 1.00 96.38 191 GLY A O 1
ATOM 1475 N N . ALA A 1 192 ? -3.476 3.761 17.643 1.00 95.38 192 ALA A N 1
ATOM 1476 C CA . ALA A 1 192 ? -3.403 3.130 18.958 1.00 95.38 192 ALA A CA 1
ATOM 1477 C C . ALA A 1 192 ? -4.769 2.524 19.341 1.00 95.38 192 ALA A C 1
ATOM 1479 O O . ALA A 1 192 ? -5.795 3.083 18.946 1.00 95.38 192 ALA A O 1
ATOM 1480 N N . PRO A 1 193 ? -4.825 1.395 20.075 1.00 91.81 193 PRO A N 1
ATOM 1481 C CA . PRO A 1 193 ? -6.091 0.751 20.436 1.00 91.81 193 PRO A CA 1
ATOM 1482 C C . PRO A 1 193 ? -7.112 1.702 21.074 1.00 91.81 193 PRO A C 1
ATOM 1484 O O . PRO A 1 193 ? -8.303 1.578 20.821 1.00 91.81 193 PRO A O 1
ATOM 1487 N N . GLU A 1 194 ? -6.648 2.693 21.834 1.00 92.88 194 GLU A N 1
ATOM 1488 C CA . GLU A 1 194 ? -7.477 3.701 22.502 1.00 92.88 194 GLU A CA 1
ATOM 1489 C C . GLU A 1 194 ? -8.070 4.737 21.529 1.00 92.88 194 GLU A C 1
ATOM 1491 O O . GLU A 1 194 ? -9.017 5.442 21.871 1.00 92.88 194 GLU A O 1
ATOM 1496 N N . GLN A 1 195 ? -7.509 4.847 20.322 1.00 93.19 195 GLN A N 1
ATOM 1497 C CA . GLN A 1 195 ? -7.965 5.734 19.245 1.00 93.19 195 GLN A CA 1
ATOM 1498 C C . GLN A 1 195 ? -8.912 5.029 18.262 1.00 93.19 195 GLN A C 1
ATOM 1500 O O . GLN A 1 195 ? -9.541 5.693 17.436 1.00 93.19 195 GLN A O 1
ATOM 1505 N N . ILE A 1 196 ? -8.999 3.698 18.322 1.00 95.94 196 ILE A N 1
ATOM 1506 C CA . ILE A 1 196 ? -9.865 2.893 17.460 1.00 95.94 196 ILE A CA 1
ATOM 1507 C C . ILE A 1 196 ? -11.222 2.726 18.166 1.00 95.94 196 ILE A C 1
ATOM 1509 O O . ILE A 1 196 ? -11.249 2.282 19.314 1.00 95.94 196 ILE A O 1
ATOM 1513 N N . PRO A 1 197 ? -12.361 3.037 17.512 1.00 95.56 197 PRO A N 1
ATOM 1514 C CA . PRO A 1 197 ? -13.679 2.763 18.082 1.00 95.56 197 PRO A CA 1
ATOM 1515 C C . PRO A 1 197 ? -13.830 1.283 18.459 1.00 95.56 197 PRO A C 1
ATOM 1517 O O . PRO A 1 197 ? -13.405 0.404 17.706 1.00 95.56 197 PRO A O 1
ATOM 1520 N N . ALA A 1 198 ? -14.441 0.993 19.609 1.00 96.00 198 ALA A N 1
ATOM 1521 C CA 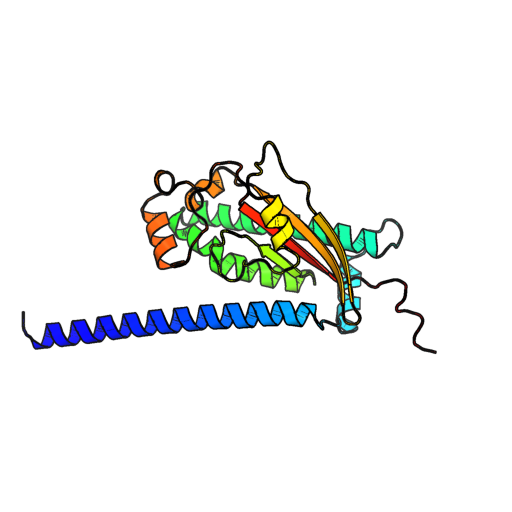. ALA A 1 198 ? -14.500 -0.364 20.157 1.00 96.00 198 ALA A CA 1
ATOM 1522 C C . ALA A 1 198 ? -15.155 -1.358 19.182 1.00 96.00 198 ALA A C 1
ATOM 1524 O O . ALA A 1 198 ? -14.641 -2.453 18.966 1.00 96.00 198 ALA A O 1
ATOM 1525 N N . GLU A 1 199 ? -16.230 -0.934 18.521 1.00 94.62 199 GLU A N 1
ATOM 1526 C CA . GLU A 1 199 ? -16.956 -1.696 17.508 1.00 94.62 199 GLU A CA 1
ATOM 1527 C C . GLU A 1 199 ? -16.121 -1.978 16.245 1.00 94.62 199 GLU A C 1
ATOM 1529 O O . GLU A 1 199 ? -16.288 -3.007 15.592 1.00 94.62 199 GLU A O 1
ATOM 1534 N N . VAL A 1 200 ? -15.183 -1.091 15.898 1.00 94.62 200 VAL A N 1
ATOM 1535 C CA . VAL A 1 200 ? -14.249 -1.302 14.782 1.00 94.62 200 VAL A CA 1
ATOM 1536 C C . VAL A 1 200 ? -13.188 -2.317 15.184 1.00 94.62 200 VAL A C 1
ATOM 1538 O O . VAL A 1 200 ? -12.870 -3.217 14.405 1.00 94.62 200 VAL A O 1
ATOM 1541 N N . LEU A 1 201 ? -12.651 -2.188 16.399 1.00 94.00 201 LEU A N 1
ATOM 1542 C CA . LEU A 1 201 ? -11.645 -3.105 16.922 1.00 94.00 201 LEU A CA 1
ATOM 1543 C C . LEU A 1 201 ? -12.195 -4.533 17.041 1.00 94.00 201 LEU A C 1
ATOM 1545 O O . LEU A 1 201 ? -11.506 -5.473 16.650 1.00 94.00 201 LEU A O 1
ATOM 1549 N N . GLU A 1 202 ? -13.439 -4.691 17.498 1.00 93.94 202 GLU A N 1
ATOM 1550 C CA . GLU A 1 202 ? -14.133 -5.982 17.579 1.00 93.94 202 GLU A CA 1
ATOM 1551 C C . GLU A 1 202 ? -14.220 -6.665 16.205 1.00 93.94 202 GLU A C 1
ATOM 1553 O O . GLU A 1 202 ? -13.777 -7.805 16.047 1.00 93.94 202 GLU A O 1
ATOM 1558 N N . VAL A 1 203 ? -14.679 -5.946 15.174 1.00 92.25 203 VAL A N 1
ATOM 1559 C CA . VAL A 1 203 ? -14.771 -6.497 13.809 1.00 92.25 203 VAL A CA 1
ATOM 1560 C C . VAL A 1 203 ? -13.395 -6.791 13.211 1.00 92.25 203 VAL A C 1
ATOM 1562 O O . VAL A 1 203 ? -13.228 -7.782 12.494 1.00 92.25 203 VAL A O 1
ATOM 1565 N N . ILE A 1 204 ? -12.381 -5.969 13.506 1.00 92.44 204 ILE A N 1
ATOM 1566 C CA . ILE A 1 204 ? -11.001 -6.257 13.095 1.00 92.44 204 ILE A CA 1
ATOM 1567 C C . ILE A 1 204 ? -10.527 -7.572 13.720 1.00 92.44 204 ILE A C 1
ATOM 1569 O O . ILE A 1 204 ? -10.006 -8.410 12.991 1.00 92.44 204 ILE A O 1
ATOM 1573 N N . GLN A 1 205 ? -10.729 -7.778 15.023 1.00 92.00 205 GLN A N 1
ATOM 1574 C CA . GLN A 1 205 ? -10.292 -8.987 15.730 1.00 92.00 205 GLN A CA 1
ATOM 1575 C C . GLN A 1 205 ? -11.036 -10.246 15.266 1.00 92.00 205 GLN A C 1
ATOM 1577 O O . GLN A 1 205 ? -10.434 -11.314 15.139 1.00 92.00 205 GLN A O 1
ATOM 1582 N N . GLU A 1 206 ? -12.334 -10.133 14.975 1.00 90.81 206 GLU A N 1
ATOM 1583 C CA . GLU A 1 206 ? -13.128 -11.245 14.449 1.00 90.81 206 GLU A CA 1
ATOM 1584 C C . GLU A 1 206 ? -12.622 -11.685 13.067 1.00 90.81 206 GLU A C 1
ATOM 1586 O O . GLU A 1 206 ? -12.381 -12.879 12.824 1.00 90.81 206 GLU A O 1
ATOM 1591 N N . ARG A 1 207 ? -12.437 -10.711 12.166 1.00 85.88 207 ARG A N 1
ATOM 1592 C CA . ARG A 1 207 ? -12.115 -10.948 10.753 1.00 85.88 207 ARG A CA 1
ATOM 1593 C C . ARG A 1 207 ? -10.631 -11.218 10.512 1.00 85.88 207 ARG A C 1
ATOM 1595 O O . ARG A 1 207 ? -10.287 -11.997 9.625 1.00 85.88 207 ARG A O 1
ATOM 1602 N N . TYR A 1 208 ? -9.764 -10.592 11.298 1.00 88.56 208 TYR A N 1
ATOM 1603 C CA . TYR A 1 208 ? -8.309 -10.668 11.195 1.00 88.56 208 TYR A CA 1
ATOM 1604 C C . TYR A 1 208 ? -7.722 -11.045 12.566 1.00 88.56 208 TYR A C 1
ATOM 1606 O O . TYR A 1 208 ? -7.142 -10.203 13.249 1.00 88.56 208 TYR A O 1
ATOM 1614 N N . PRO A 1 209 ? -7.850 -12.315 12.989 1.00 89.62 209 PRO A N 1
ATOM 1615 C CA . PRO A 1 209 ? -7.358 -12.768 14.296 1.00 89.62 209 PRO A CA 1
ATOM 1616 C C . PRO A 1 209 ? -5.839 -12.614 14.461 1.00 89.62 209 PRO A C 1
ATOM 1618 O O . PRO A 1 209 ? -5.357 -12.483 15.581 1.00 89.62 209 PRO A O 1
ATOM 1621 N N . ASP A 1 210 ? -5.104 -12.609 13.347 1.00 90.25 210 ASP A N 1
ATOM 1622 C CA . ASP A 1 210 ? -3.651 -12.438 13.298 1.00 90.25 210 ASP A CA 1
ATOM 1623 C C . ASP A 1 210 ? -3.257 -11.006 12.874 1.00 90.25 210 ASP A C 1
ATOM 1625 O O . ASP A 1 210 ? -2.166 -10.791 12.338 1.00 90.25 210 ASP A O 1
ATOM 1629 N N . ASP A 1 211 ? -4.156 -10.024 13.041 1.00 93.25 211 ASP A N 1
ATOM 1630 C CA . ASP A 1 211 ? -3.885 -8.632 12.676 1.00 93.25 211 ASP A CA 1
ATOM 1631 C C . ASP A 1 211 ? -2.684 -8.083 13.446 1.00 93.25 211 ASP A C 1
ATOM 1633 O O . ASP A 1 211 ? -2.620 -8.124 14.673 1.00 93.25 211 ASP A O 1
ATOM 1637 N N . ARG A 1 212 ? -1.741 -7.503 12.703 1.00 95.12 212 ARG A N 1
ATOM 1638 C CA . ARG A 1 212 ? -0.597 -6.771 13.263 1.00 95.12 212 ARG A CA 1
ATOM 1639 C C . ARG A 1 212 ? -0.640 -5.289 12.915 1.00 95.12 212 ARG A C 1
ATOM 1641 O O . ARG A 1 212 ? 0.306 -4.559 13.207 1.00 95.12 212 ARG A O 1
ATOM 1648 N N . ALA A 1 213 ? -1.707 -4.846 12.251 1.00 95.81 213 ALA A N 1
ATOM 1649 C CA . ALA A 1 213 ? -1.811 -3.523 11.668 1.00 95.81 213 ALA A CA 1
ATOM 1650 C C . ALA A 1 213 ? -2.482 -2.479 12.580 1.00 95.81 213 ALA A C 1
ATOM 1652 O O . ALA A 1 213 ? -3.143 -1.583 12.072 1.00 95.81 213 ALA A O 1
ATOM 1653 N N . THR A 1 214 ? -2.337 -2.550 13.897 1.00 96.00 214 THR A N 1
ATOM 1654 C CA . THR A 1 214 ? -2.816 -1.519 14.841 1.00 96.00 214 THR A CA 1
ATOM 1655 C C . THR A 1 214 ? -1.662 -1.005 15.678 1.00 96.00 214 THR A C 1
ATOM 1657 O O . THR A 1 214 ? -0.636 -1.676 15.772 1.00 96.00 214 THR A O 1
ATOM 1660 N N . GLY A 1 215 ? -1.828 0.144 16.327 1.00 97.00 215 GLY A N 1
ATOM 1661 C CA . GLY A 1 215 ? -0.805 0.749 17.175 1.00 97.00 215 GLY A CA 1
ATOM 1662 C C . GLY A 1 215 ? 0.129 1.684 16.420 1.00 97.00 215 GLY A C 1
ATOM 1663 O O . GLY A 1 215 ? 1.313 1.702 16.737 1.00 97.00 215 GLY A O 1
ATOM 1664 N N . PHE A 1 216 ? -0.351 2.356 15.376 1.00 97.75 216 PHE A N 1
ATOM 1665 C CA . PHE A 1 216 ? 0.429 3.350 14.645 1.00 97.75 216 PHE A CA 1
ATOM 1666 C C . PHE A 1 216 ? 0.057 4.775 15.057 1.00 97.75 216 PHE A C 1
ATOM 1668 O O . PHE A 1 216 ? -1.092 5.052 15.409 1.00 97.75 216 PHE A O 1
ATOM 1675 N N . ALA A 1 217 ? 1.010 5.691 14.933 1.00 97.38 217 ALA A N 1
ATOM 1676 C CA . ALA A 1 217 ? 0.772 7.125 15.003 1.00 97.38 217 ALA A CA 1
ATOM 1677 C C . ALA A 1 217 ? 0.391 7.719 13.633 1.00 97.38 217 ALA A C 1
ATOM 1679 O O . ALA A 1 217 ? 0.614 7.129 12.571 1.00 97.38 217 ALA A O 1
ATOM 1680 N N . LEU A 1 218 ? -0.185 8.926 13.654 1.00 97.44 218 LEU A N 1
ATOM 1681 C CA . LEU A 1 218 ? -0.385 9.725 12.444 1.00 97.44 218 LEU A CA 1
ATOM 1682 C C . LEU A 1 218 ? 0.965 9.989 11.765 1.00 97.44 218 LEU A C 1
ATOM 1684 O O . LEU A 1 218 ? 1.938 10.314 12.436 1.00 97.44 218 LEU A O 1
ATOM 1688 N N . GLY A 1 219 ? 1.013 9.842 10.442 1.00 97.75 219 GLY A N 1
ATOM 1689 C CA . GLY A 1 219 ? 2.227 10.023 9.654 1.00 97.75 219 GLY A CA 1
ATOM 1690 C C . GLY A 1 219 ? 3.210 8.854 9.729 1.00 97.75 219 GLY A C 1
ATOM 1691 O O . GLY A 1 219 ? 4.181 8.872 8.988 1.00 97.75 219 GLY A O 1
ATOM 1692 N N . GLU A 1 220 ? 2.985 7.827 10.557 1.00 98.50 220 GLU A N 1
ATOM 1693 C CA . GLU A 1 220 ? 3.901 6.682 10.657 1.00 98.50 220 GLU A CA 1
ATOM 1694 C C . GLU A 1 220 ? 3.906 5.842 9.367 1.00 98.50 220 GLU A C 1
ATOM 1696 O O . GLU A 1 220 ? 2.885 5.698 8.678 1.00 98.50 220 GLU A O 1
ATOM 1701 N N . PHE A 1 221 ? 5.067 5.265 9.051 1.00 98.25 221 PHE A N 1
ATOM 1702 C CA . PHE A 1 221 ? 5.241 4.324 7.951 1.00 98.25 221 PHE A CA 1
ATOM 1703 C C . PHE A 1 221 ? 4.378 3.064 8.120 1.00 98.25 221 PHE A C 1
ATOM 1705 O O . PHE A 1 221 ? 4.546 2.273 9.049 1.00 98.25 221 PHE A O 1
ATOM 1712 N N . ARG A 1 222 ? 3.467 2.831 7.173 1.00 97.75 222 ARG A N 1
ATOM 1713 C CA . ARG A 1 222 ? 2.531 1.698 7.189 1.00 97.75 222 ARG A CA 1
ATOM 1714 C C . ARG A 1 222 ? 3.058 0.466 6.459 1.00 97.75 222 ARG A C 1
ATOM 1716 O O . ARG A 1 222 ? 2.647 -0.653 6.782 1.00 97.75 222 ARG A O 1
ATOM 1723 N N . GLY A 1 223 ? 3.878 0.660 5.436 1.00 97.88 223 GLY A N 1
ATOM 1724 C CA . GLY A 1 223 ? 4.245 -0.354 4.451 1.00 97.88 223 GLY A CA 1
ATOM 1725 C C . GLY A 1 223 ? 4.486 0.286 3.087 1.00 97.88 223 GLY A C 1
ATOM 1726 O O . GLY A 1 223 ? 4.720 1.486 3.010 1.00 97.88 223 GLY A O 1
ATOM 1727 N N . ALA A 1 224 ? 4.391 -0.488 2.010 1.00 97.94 224 ALA A N 1
ATOM 1728 C CA . ALA A 1 224 ? 4.628 0.000 0.656 1.00 97.94 224 ALA A CA 1
ATOM 1729 C C . ALA A 1 224 ? 3.603 -0.527 -0.355 1.00 97.94 224 ALA A C 1
ATOM 1731 O O . ALA A 1 224 ? 2.965 -1.563 -0.143 1.00 97.94 224 ALA A O 1
ATOM 1732 N N . ILE A 1 225 ? 3.465 0.182 -1.473 1.00 98.12 225 ILE A N 1
ATOM 1733 C CA . ILE A 1 225 ? 2.954 -0.378 -2.722 1.00 98.12 225 ILE A CA 1
ATOM 1734 C C . ILE A 1 225 ? 4.141 -0.984 -3.468 1.00 98.12 225 ILE A C 1
ATOM 1736 O O . ILE A 1 225 ? 5.120 -0.290 -3.720 1.00 98.12 225 ILE A O 1
ATOM 1740 N N . SER A 1 226 ? 4.048 -2.270 -3.793 1.00 97.88 226 SER A N 1
ATOM 1741 C CA . SER A 1 226 ? 5.030 -3.018 -4.577 1.00 97.88 226 SER A CA 1
ATOM 1742 C C . SER A 1 226 ? 4.500 -3.204 -5.988 1.00 97.88 226 SER A C 1
ATOM 1744 O O . SER A 1 226 ? 3.362 -3.650 -6.150 1.00 97.88 226 SER A O 1
ATOM 1746 N N . VAL A 1 227 ? 5.302 -2.852 -6.990 1.00 96.75 227 VAL A N 1
ATOM 1747 C CA . VAL A 1 227 ? 4.969 -2.990 -8.408 1.00 96.75 227 VAL A CA 1
ATOM 1748 C C . VAL A 1 227 ? 6.060 -3.777 -9.119 1.00 96.75 227 VAL A C 1
ATOM 1750 O O . VAL A 1 227 ? 7.244 -3.572 -8.863 1.00 96.75 227 VAL A O 1
ATOM 1753 N N . ARG A 1 228 ? 5.655 -4.658 -10.031 1.00 93.75 228 ARG A N 1
ATOM 1754 C CA . ARG A 1 228 ? 6.530 -5.378 -10.954 1.00 93.75 228 ARG A CA 1
ATOM 1755 C C . ARG A 1 228 ? 6.020 -5.154 -12.370 1.00 93.75 228 ARG A C 1
ATOM 1757 O O . ARG A 1 228 ? 4.840 -5.398 -12.658 1.00 93.75 228 ARG A O 1
ATOM 1764 N N . VAL A 1 229 ? 6.906 -4.671 -13.229 1.00 89.94 229 VAL A N 1
ATOM 1765 C CA . VAL A 1 229 ? 6.624 -4.374 -14.632 1.00 89.94 229 VAL A CA 1
ATOM 1766 C C . VAL A 1 229 ? 7.584 -5.193 -15.487 1.00 89.94 229 VAL A C 1
ATOM 1768 O O . VAL A 1 229 ? 8.783 -4.925 -15.450 1.00 89.94 229 VAL A O 1
ATOM 1771 N N . PRO A 1 230 ? 7.098 -6.186 -16.249 1.00 84.88 230 PRO A N 1
ATOM 1772 C CA . PRO A 1 230 ? 7.931 -6.864 -17.233 1.00 84.88 230 PRO A CA 1
ATOM 1773 C C . PRO A 1 230 ? 8.452 -5.854 -18.258 1.00 84.88 230 PRO A C 1
ATOM 1775 O O . PRO A 1 230 ? 7.684 -5.003 -18.715 1.00 84.88 230 PRO A O 1
ATOM 1778 N N . PHE A 1 231 ? 9.716 -5.967 -18.650 1.00 78.12 231 PHE A N 1
ATOM 1779 C CA . PHE A 1 231 ? 10.284 -5.174 -19.740 1.00 78.12 231 PHE A CA 1
ATOM 1780 C C . PHE A 1 231 ? 11.066 -6.080 -20.694 1.00 78.12 231 PHE A C 1
ATOM 1782 O O . PHE A 1 231 ? 11.517 -7.156 -20.309 1.00 78.12 231 PHE A O 1
ATOM 1789 N N . ALA A 1 232 ? 11.178 -5.671 -21.958 1.00 66.12 232 ALA A N 1
ATOM 1790 C CA . ALA A 1 232 ? 12.044 -6.342 -22.919 1.00 66.12 232 ALA A CA 1
ATOM 1791 C C . ALA A 1 232 ? 13.442 -5.727 -22.799 1.00 66.12 232 ALA A C 1
ATOM 1793 O O . ALA A 1 232 ? 13.610 -4.547 -23.110 1.00 66.12 232 ALA A O 1
ATOM 1794 N N . SER A 1 233 ? 14.421 -6.498 -22.321 1.00 58.19 233 SER A N 1
ATOM 1795 C CA . SER A 1 233 ? 15.819 -6.070 -22.360 1.00 58.19 233 SER A CA 1
ATOM 1796 C C . SER A 1 233 ? 16.309 -6.059 -23.813 1.00 58.19 233 SER A C 1
ATOM 1798 O O . SER A 1 233 ? 15.885 -6.872 -24.640 1.00 58.19 233 SER A O 1
ATOM 1800 N N . ALA A 1 234 ? 17.198 -5.121 -24.147 1.00 54.81 234 ALA A N 1
ATOM 1801 C CA . ALA A 1 234 ? 17.683 -4.917 -25.516 1.00 54.81 234 ALA A CA 1
ATOM 1802 C C . ALA A 1 234 ? 18.482 -6.113 -26.089 1.00 54.81 234 ALA A C 1
ATOM 1804 O O . ALA A 1 234 ? 18.768 -6.150 -27.283 1.00 54.81 234 ALA A O 1
ATOM 1805 N N . GLU A 1 235 ? 18.838 -7.104 -25.268 1.00 52.50 235 GLU A N 1
ATOM 1806 C CA . GLU A 1 235 ? 19.697 -8.230 -25.658 1.00 52.50 235 GLU A CA 1
ATOM 1807 C C . GLU A 1 235 ? 18.922 -9.450 -26.206 1.00 52.50 235 GLU A C 1
ATOM 1809 O O . GLU A 1 235 ? 19.518 -10.350 -26.803 1.00 52.50 235 GLU A O 1
ATOM 1814 N N . GLY A 1 236 ? 17.587 -9.472 -26.078 1.00 47.22 236 GLY A N 1
ATOM 1815 C CA . GLY A 1 236 ? 16.739 -10.610 -26.467 1.00 47.22 236 GLY A CA 1
ATOM 1816 C C . GLY A 1 236 ? 16.433 -10.758 -27.966 1.00 47.22 236 GLY A C 1
ATOM 1817 O O . GLY A 1 236 ? 15.858 -11.768 -28.367 1.00 47.22 236 GLY A O 1
ATOM 1818 N N . GLU A 1 237 ? 16.809 -9.792 -28.811 1.00 44.94 237 GLU A N 1
ATOM 1819 C CA . GLU A 1 237 ? 16.496 -9.806 -30.254 1.00 44.94 237 GLU A CA 1
ATOM 1820 C C . GLU A 1 237 ? 17.536 -10.530 -31.134 1.00 44.94 237 GLU A C 1
ATOM 1822 O O . GLU A 1 237 ? 17.305 -10.691 -32.329 1.00 44.94 237 GLU A O 1
ATOM 1827 N N . SER A 1 238 ? 18.656 -11.022 -30.585 1.00 40.78 238 SER A N 1
ATOM 1828 C CA . SER A 1 238 ? 19.736 -11.624 -31.400 1.00 40.78 238 SER A CA 1
ATOM 1829 C C . SER A 1 238 ? 19.720 -13.158 -31.532 1.00 40.78 238 SER A C 1
ATOM 1831 O O . SER A 1 238 ? 20.567 -13.716 -32.227 1.00 40.78 238 SER A O 1
ATOM 1833 N N . ALA A 1 239 ? 18.774 -13.866 -30.908 1.00 41.16 239 ALA A N 1
ATOM 1834 C CA . ALA A 1 239 ? 18.779 -15.335 -30.845 1.00 41.16 239 ALA A CA 1
ATOM 1835 C C . ALA A 1 239 ? 17.772 -16.013 -31.797 1.00 41.16 239 ALA A C 1
ATOM 1837 O O . ALA A 1 239 ? 17.054 -16.932 -31.398 1.00 41.16 239 ALA A O 1
ATOM 1838 N N . GLY A 1 240 ? 17.707 -15.576 -33.057 1.00 43.59 240 GLY A N 1
ATOM 1839 C CA . GLY A 1 240 ? 16.829 -16.204 -34.045 1.00 43.59 240 GLY A CA 1
ATOM 1840 C C . GLY A 1 240 ? 17.106 -15.798 -35.487 1.00 43.59 240 GLY A C 1
ATOM 1841 O O . GLY A 1 240 ? 16.277 -15.117 -36.082 1.00 43.59 240 GLY A O 1
ATOM 1842 N N . GLU A 1 241 ? 18.223 -16.267 -36.048 1.00 34.34 241 GLU A N 1
ATOM 1843 C CA . GLU A 1 241 ? 18.405 -16.434 -37.500 1.00 34.34 241 GLU A CA 1
ATOM 1844 C C . GLU A 1 241 ? 18.954 -17.830 -37.818 1.00 34.34 241 GLU A C 1
ATOM 1846 O O . GLU A 1 241 ? 19.837 -18.306 -37.065 1.00 34.34 241 GLU A O 1
#

Foldseek 3Di:
DDVVVVVVVVVVVVVVVVVLVVVVVVLVVVLVVVVVVVVVCQVADDPDPVVVVVLVVVQPPDDDPDLVVSQVVLQVVLQVVLVVVLVVVLVVQCVPPNLQSSLVSLPDVSVVSQVVSCVVNVKRKDWAAPQDQRSNRHDDPVFVVVRVVQAPAFQVRGDDKDWDFDDDPRATKIKIKAWDFAAPSNCCQQEAPVSHPPSNVVSSCVVRVPGRRHHDDHRGTRGIIMIIGGTDDPPPPPPDD

Sequence (241 aa):
MKPKFVLVLIVYIAAIGAMAWYSRQKAVDFARQEQRRQEELGAGYTPSGPRLQAMSGIFNANPNGDPEAQAQGIAIAASQELSQRLVERLQAAMAEQGPVGAVNVCGDVAQQMTTDYNRERGVQVRRVALRNRNPLNLPDAFERPFLESAAGSTEEEPVSAYGEFVESDAVSEYRYLSPIYLKPLCITCHGAPEQIPAEVLEVIQERYPDDRATGFALGEFRGAISVRVPFASAEGESAGE